Protein AF-A0A9Q6A2U5-F1 (afdb_monomer_lite)

Structure (mmCIF, N/CA/C/O backbone):
data_AF-A0A9Q6A2U5-F1
#
_entry.id   AF-A0A9Q6A2U5-F1
#
loop_
_atom_site.group_PDB
_atom_site.id
_atom_site.type_symbol
_atom_site.label_atom_id
_atom_site.label_alt_id
_atom_site.label_comp_id
_atom_site.label_asym_id
_atom_site.label_entity_id
_atom_site.label_seq_id
_atom_site.pdbx_PDB_ins_code
_atom_site.Cartn_x
_atom_site.Cartn_y
_atom_site.Cartn_z
_atom_site.occupancy
_atom_site.B_iso_or_equiv
_atom_site.auth_seq_id
_atom_site.auth_comp_id
_atom_site.auth_asym_id
_atom_site.auth_atom_id
_atom_site.pdbx_PDB_model_num
ATOM 1 N N . PRO A 1 1 ? 7.903 0.660 -27.603 1.00 47.78 1 PRO A N 1
ATOM 2 C CA . PRO A 1 1 ? 7.066 0.063 -28.677 1.00 47.78 1 PRO A CA 1
ATOM 3 C C . PRO A 1 1 ? 7.110 -1.472 -28.675 1.00 47.78 1 PRO A C 1
ATOM 5 O O . PRO A 1 1 ? 6.054 -2.093 -28.693 1.00 47.78 1 PRO A O 1
ATOM 8 N N . ASP A 1 2 ? 8.300 -2.072 -28.549 1.00 51.53 2 ASP A N 1
ATOM 9 C CA . ASP A 1 2 ? 8.466 -3.532 -28.664 1.00 51.53 2 ASP A CA 1
ATOM 10 C C . ASP A 1 2 ? 7.945 -4.347 -27.475 1.00 51.53 2 ASP A C 1
ATOM 12 O O . ASP A 1 2 ? 7.474 -5.458 -27.674 1.00 51.53 2 ASP A O 1
ATOM 16 N N . LEU A 1 3 ? 7.937 -3.803 -26.250 1.00 54.59 3 LEU A N 1
ATOM 17 C CA . LEU A 1 3 ? 7.423 -4.534 -25.080 1.00 54.59 3 LEU A CA 1
ATOM 18 C C . LEU A 1 3 ? 5.911 -4.807 -25.193 1.00 54.59 3 LEU A C 1
ATOM 20 O O . LEU A 1 3 ? 5.454 -5.914 -24.936 1.00 54.59 3 LEU A O 1
ATOM 24 N N . VAL A 1 4 ? 5.136 -3.808 -25.631 1.00 52.19 4 VAL A N 1
ATOM 25 C CA . VAL A 1 4 ? 3.672 -3.908 -25.791 1.00 52.19 4 VAL A CA 1
ATOM 26 C C . VAL A 1 4 ? 3.304 -4.865 -26.931 1.00 52.19 4 VAL A C 1
ATOM 28 O O . VAL A 1 4 ? 2.343 -5.622 -26.810 1.00 52.19 4 VAL A O 1
ATOM 31 N N . LEU A 1 5 ? 4.096 -4.874 -28.011 1.00 47.38 5 LEU A N 1
ATOM 32 C CA . LEU A 1 5 ? 3.930 -5.799 -29.134 1.00 47.38 5 LEU A CA 1
ATOM 33 C C . LEU A 1 5 ? 4.369 -7.228 -28.775 1.00 47.38 5 LEU A C 1
ATOM 35 O O . LEU A 1 5 ? 3.654 -8.170 -29.104 1.00 47.38 5 LEU A O 1
ATOM 39 N N . ALA A 1 6 ? 5.463 -7.409 -28.032 1.00 52.75 6 ALA A N 1
ATOM 40 C CA . ALA A 1 6 ? 5.907 -8.722 -27.555 1.00 52.75 6 ALA A CA 1
ATOM 41 C C . ALA A 1 6 ? 4.902 -9.353 -26.577 1.00 52.75 6 ALA A C 1
ATOM 43 O O . ALA A 1 6 ? 4.645 -10.552 -26.639 1.00 52.75 6 ALA A O 1
ATOM 44 N N . LEU A 1 7 ? 4.264 -8.540 -25.730 1.00 53.50 7 LEU A N 1
ATOM 45 C CA . LEU A 1 7 ? 3.188 -8.993 -24.847 1.00 53.50 7 LEU A CA 1
ATOM 46 C C . LEU A 1 7 ? 1.904 -9.325 -25.619 1.00 53.50 7 LEU A C 1
ATOM 48 O O . LEU A 1 7 ? 1.092 -10.106 -25.134 1.00 53.50 7 LEU A O 1
ATOM 52 N N . SER A 1 8 ? 1.689 -8.765 -26.816 1.00 52.91 8 SER A N 1
ATOM 53 C CA . SER A 1 8 ? 0.484 -9.020 -27.619 1.00 52.91 8 SER A CA 1
ATOM 54 C C . SER A 1 8 ? 0.376 -10.442 -28.183 1.00 52.91 8 SER A C 1
ATOM 56 O O . SER A 1 8 ? -0.718 -10.843 -28.578 1.00 52.91 8 SER A O 1
ATOM 58 N N . ALA A 1 9 ? 1.456 -11.228 -28.137 1.00 54.19 9 ALA A N 1
ATOM 59 C CA . ALA A 1 9 ? 1.421 -12.647 -28.455 1.00 54.19 9 ALA A CA 1
ATOM 60 C C . ALA A 1 9 ? 0.709 -13.430 -27.335 1.00 54.19 9 ALA A C 1
ATOM 62 O O . ALA A 1 9 ? 1.175 -13.502 -26.197 1.00 54.19 9 ALA A O 1
ATOM 63 N N . SER A 1 10 ? -0.445 -14.009 -27.662 1.00 51.28 10 SER A N 1
ATOM 64 C CA . SER A 1 10 ? -1.241 -14.872 -26.787 1.00 51.28 10 SER A CA 1
ATOM 65 C C . SER A 1 10 ? -0.393 -16.034 -26.251 1.00 51.28 10 SER A C 1
ATOM 67 O O . SER A 1 10 ? -0.112 -16.975 -26.990 1.00 51.28 10 SER A O 1
ATOM 69 N N . GLY A 1 11 ? 0.034 -15.957 -24.987 1.00 55.91 11 GLY A N 1
ATOM 70 C CA . GLY A 1 11 ? 0.799 -17.017 -24.318 1.00 55.91 11 GLY A CA 1
ATOM 71 C C . GLY A 1 11 ? 1.952 -16.548 -23.427 1.00 55.91 11 GLY A C 1
ATOM 72 O O . GLY A 1 11 ? 2.492 -17.365 -22.689 1.00 55.91 11 GLY A O 1
ATOM 73 N N . VAL A 1 12 ? 2.331 -15.265 -23.458 1.00 63.50 12 VAL A N 1
ATOM 74 C CA . VAL A 1 12 ? 3.359 -14.733 -22.547 1.00 63.50 12 VAL A CA 1
ATOM 75 C C . VAL A 1 12 ? 2.750 -14.473 -21.169 1.00 63.50 12 VAL A C 1
ATOM 77 O O . VAL A 1 12 ? 1.817 -13.680 -21.033 1.00 63.50 12 VAL A O 1
ATOM 80 N N . GLU A 1 13 ? 3.288 -15.132 -20.146 1.00 73.69 13 GLU A N 1
ATOM 81 C CA . GLU A 1 13 ? 2.941 -14.876 -18.749 1.00 73.69 13 GLU A CA 1
ATOM 82 C C . GLU A 1 13 ? 3.395 -13.456 -18.365 1.00 73.69 13 GLU A C 1
ATOM 84 O O . GLU A 1 13 ? 4.579 -13.126 -18.421 1.00 73.69 13 GLU A O 1
ATOM 89 N N . VAL A 1 14 ? 2.440 -12.588 -18.019 1.00 80.75 14 VAL A N 1
ATOM 90 C CA . VAL A 1 14 ? 2.654 -11.134 -17.858 1.00 80.75 14 VAL A CA 1
ATOM 91 C C . VAL A 1 14 ? 3.644 -10.799 -16.735 1.00 80.75 14 VAL A C 1
ATOM 93 O O . VAL A 1 14 ? 4.374 -9.809 -16.819 1.00 80.75 14 VAL A O 1
ATOM 96 N N . ASP A 1 15 ? 3.699 -11.652 -15.714 1.00 84.25 15 ASP A N 1
ATOM 97 C CA . ASP A 1 15 ? 4.560 -11.492 -14.541 1.00 84.25 15 ASP A CA 1
ATOM 98 C C . ASP A 1 15 ? 5.882 -12.268 -14.649 1.00 84.25 15 ASP A C 1
ATOM 100 O O . ASP A 1 15 ? 6.626 -12.356 -13.668 1.00 84.25 15 ASP A O 1
ATOM 104 N N . GLN A 1 16 ? 6.205 -12.838 -15.817 1.00 84.50 16 GLN A N 1
ATOM 105 C CA . GLN A 1 16 ? 7.461 -13.558 -15.992 1.00 84.50 16 GLN A CA 1
ATOM 106 C C . GLN A 1 16 ? 8.652 -12.595 -15.804 1.00 84.50 16 GLN A C 1
ATOM 108 O O . GLN A 1 16 ? 8.744 -11.578 -16.502 1.00 84.50 16 GLN A O 1
ATOM 113 N N . PRO A 1 17 ? 9.578 -12.882 -14.871 1.00 83.75 17 PRO A N 1
ATOM 114 C CA . PRO A 1 17 ? 10.733 -12.029 -14.655 1.00 83.75 17 PRO A CA 1
ATOM 115 C C . PRO A 1 17 ? 11.742 -12.159 -15.803 1.00 83.75 17 PRO A C 1
ATOM 117 O O . PRO A 1 17 ? 11.960 -13.238 -16.357 1.00 83.75 17 PRO A O 1
ATOM 120 N N . ASN A 1 18 ? 12.402 -11.053 -16.136 1.00 82.00 18 ASN A N 1
ATOM 121 C CA . ASN A 1 18 ? 13.540 -11.036 -17.050 1.00 82.00 18 ASN A CA 1
ATOM 122 C C . ASN A 1 18 ? 14.798 -11.656 -16.389 1.00 82.00 18 ASN A C 1
ATOM 124 O O . ASN A 1 18 ? 14.775 -12.095 -15.239 1.00 82.00 18 ASN A O 1
ATOM 128 N N . ARG A 1 19 ? 15.938 -11.655 -17.096 1.00 81.94 19 ARG A N 1
ATOM 129 C CA . ARG A 1 19 ? 17.221 -12.180 -16.572 1.00 81.94 19 ARG A CA 1
ATOM 130 C C . ARG A 1 19 ? 17.733 -11.468 -15.312 1.00 81.94 19 ARG A C 1
ATOM 132 O O . ARG A 1 19 ? 18.580 -12.016 -14.618 1.00 81.94 19 ARG A O 1
ATOM 139 N N . GLU A 1 20 ? 17.233 -10.271 -15.029 1.00 77.75 20 GLU A N 1
ATOM 140 C CA . GLU A 1 20 ? 17.564 -9.475 -13.843 1.00 77.75 20 GLU A CA 1
ATOM 141 C C . GLU A 1 20 ? 16.558 -9.694 -12.699 1.00 77.75 20 GLU A C 1
ATOM 143 O O . GLU A 1 20 ? 16.658 -9.057 -11.652 1.00 77.75 20 GLU A O 1
ATOM 148 N N . GLY A 1 21 ? 15.575 -10.583 -12.879 1.00 82.12 21 GLY A N 1
ATOM 149 C CA . GLY A 1 21 ? 14.542 -10.845 -11.881 1.00 82.12 21 GLY A CA 1
ATOM 150 C C . GLY A 1 21 ? 13.444 -9.778 -11.826 1.00 82.12 21 GLY A C 1
ATOM 151 O O . GLY A 1 21 ? 12.751 -9.689 -10.813 1.00 82.12 21 GLY A O 1
ATOM 152 N N . LEU A 1 22 ? 13.296 -8.953 -12.871 1.00 84.00 22 LEU A N 1
ATOM 153 C CA . LEU A 1 22 ? 12.301 -7.881 -12.943 1.00 84.00 22 LEU A CA 1
ATOM 154 C C . LEU A 1 22 ? 11.125 -8.251 -13.846 1.00 84.00 22 LEU A C 1
ATOM 156 O O . LEU A 1 22 ? 11.326 -8.714 -14.969 1.00 84.00 22 LEU A O 1
ATOM 160 N N . THR A 1 23 ? 9.900 -7.985 -13.394 1.00 88.62 23 THR A N 1
ATOM 161 C CA . THR A 1 23 ? 8.698 -8.120 -14.231 1.00 88.62 23 THR A CA 1
ATOM 162 C C . THR A 1 23 ? 8.572 -6.956 -15.211 1.00 88.62 23 THR A C 1
ATOM 164 O O . THR A 1 23 ? 9.122 -5.869 -14.997 1.00 88.62 23 THR A O 1
ATOM 167 N N . ALA A 1 24 ? 7.789 -7.143 -16.277 1.00 87.50 24 ALA A N 1
ATOM 168 C CA . ALA A 1 24 ? 7.506 -6.079 -17.241 1.00 87.50 24 ALA A CA 1
ATOM 169 C C . ALA A 1 24 ? 6.944 -4.811 -16.567 1.00 87.50 24 ALA A C 1
ATOM 171 O O . ALA A 1 24 ? 7.289 -3.693 -16.958 1.00 87.50 24 ALA A O 1
ATOM 172 N N . LEU A 1 25 ? 6.134 -4.976 -15.513 1.00 90.88 2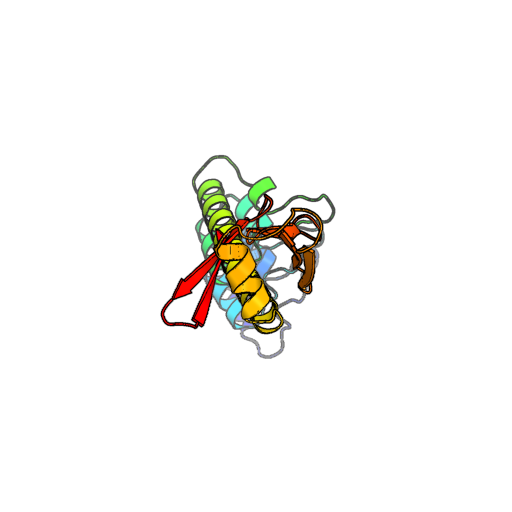5 LEU A N 1
ATOM 173 C CA . LEU A 1 25 ? 5.555 -3.864 -14.762 1.00 90.88 25 LEU A CA 1
ATOM 174 C C . LEU A 1 25 ? 6.609 -3.084 -13.970 1.00 90.88 25 LEU A C 1
ATOM 176 O O . LEU A 1 25 ? 6.594 -1.854 -13.976 1.00 90.88 25 LEU A O 1
ATOM 180 N N . GLN A 1 26 ? 7.560 -3.774 -13.339 1.00 90.50 26 GLN A N 1
ATOM 181 C CA . GLN A 1 26 ? 8.660 -3.142 -12.602 1.00 90.50 26 GLN A CA 1
ATOM 182 C C . GLN A 1 26 ? 9.586 -2.355 -13.538 1.00 90.50 26 GLN A C 1
ATOM 184 O O . GLN A 1 26 ? 10.001 -1.241 -13.214 1.00 90.50 26 GLN A O 1
ATOM 189 N N . VAL A 1 27 ? 9.857 -2.898 -14.728 1.00 88.38 27 VAL A N 1
ATOM 190 C CA . VAL A 1 27 ? 10.619 -2.200 -15.770 1.00 88.38 2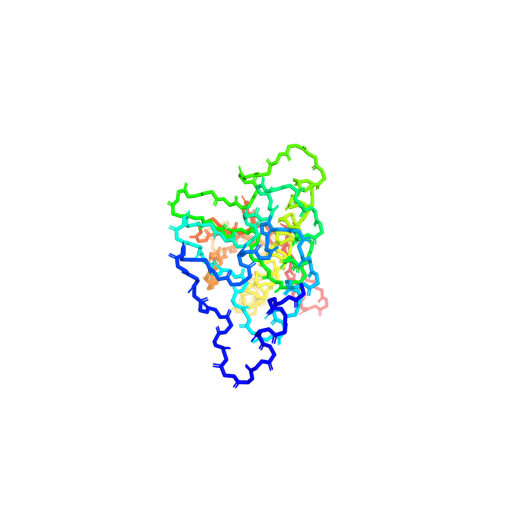7 VAL A CA 1
ATOM 191 C C . VAL A 1 27 ? 9.873 -0.941 -16.229 1.00 88.38 27 VAL A C 1
ATOM 193 O O . VAL A 1 27 ? 10.454 0.145 -16.253 1.00 88.38 27 VAL A O 1
ATOM 196 N N . ALA A 1 28 ? 8.572 -1.043 -16.521 1.00 89.50 28 ALA A N 1
ATOM 197 C CA . ALA A 1 28 ? 7.751 0.100 -16.931 1.00 89.50 28 ALA A CA 1
ATOM 198 C C . ALA A 1 28 ? 7.664 1.190 -15.843 1.00 89.50 28 ALA A C 1
ATOM 200 O O . ALA A 1 28 ? 7.724 2.386 -16.154 1.00 89.50 28 ALA A O 1
ATOM 201 N N . ALA A 1 29 ? 7.594 0.785 -14.571 1.00 91.12 29 ALA A N 1
ATOM 202 C CA . ALA A 1 29 ? 7.594 1.679 -13.418 1.00 91.12 29 ALA A CA 1
ATOM 203 C C . ALA A 1 29 ? 8.887 2.505 -13.303 1.00 91.12 29 ALA A C 1
ATOM 205 O O . ALA A 1 29 ? 8.825 3.683 -12.947 1.00 91.12 29 ALA A O 1
ATOM 206 N N . GLY A 1 30 ? 10.040 1.930 -13.662 1.00 88.12 30 GLY A N 1
ATOM 207 C CA . GLY A 1 30 ? 11.333 2.621 -13.654 1.00 88.12 30 GLY A CA 1
ATOM 208 C C . GLY A 1 30 ? 11.614 3.499 -14.881 1.00 88.12 30 GLY A C 1
ATOM 209 O O . GLY A 1 30 ? 12.422 4.418 -14.790 1.00 88.12 30 GLY A O 1
ATOM 210 N N . GLN A 1 31 ? 10.958 3.247 -16.019 1.00 86.19 31 GLN A N 1
ATOM 211 C CA . GLN A 1 31 ? 11.286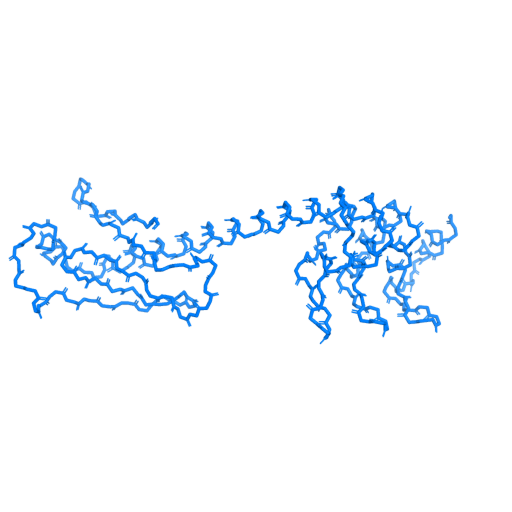 3.889 -17.306 1.00 86.19 31 GLN A CA 1
ATOM 212 C C . GLN A 1 31 ? 10.359 5.043 -17.720 1.00 86.19 31 GLN A C 1
ATOM 214 O O . GLN A 1 31 ? 10.553 5.633 -18.778 1.00 86.19 31 GLN A O 1
ATOM 219 N N . GLY A 1 32 ? 9.351 5.385 -16.915 1.00 82.31 32 GLY A N 1
ATOM 220 C CA . GLY A 1 32 ? 8.431 6.480 -17.240 1.00 82.31 32 GLY A CA 1
ATOM 221 C C . GLY A 1 32 ? 7.425 6.174 -18.343 1.00 82.31 32 GLY A C 1
ATOM 222 O O . GLY A 1 32 ? 7.134 7.038 -19.166 1.00 82.31 32 GLY A O 1
ATOM 223 N N . ALA A 1 33 ? 6.899 4.949 -18.364 1.00 88.69 33 ALA A N 1
ATOM 224 C CA . ALA A 1 33 ? 5.954 4.480 -19.367 1.00 88.69 33 ALA A CA 1
ATOM 225 C C . ALA A 1 33 ? 4.544 4.229 -18.777 1.00 88.69 33 ALA A C 1
ATOM 227 O O . ALA A 1 33 ? 4.124 3.071 -18.682 1.00 88.69 33 ALA A O 1
ATOM 228 N N . PRO A 1 34 ? 3.765 5.272 -18.421 1.00 89.88 34 PRO A N 1
ATOM 229 C CA . PRO A 1 34 ? 2.470 5.105 -17.749 1.00 89.88 34 PRO A CA 1
ATOM 230 C C . PRO A 1 34 ? 1.437 4.369 -18.617 1.00 89.88 34 PRO A C 1
ATOM 232 O O . PRO A 1 34 ? 0.653 3.570 -18.113 1.00 89.88 34 PRO A O 1
ATOM 235 N N . ALA A 1 35 ? 1.486 4.548 -19.941 1.00 88.69 35 ALA A N 1
ATOM 236 C CA . ALA A 1 35 ? 0.635 3.803 -20.872 1.00 88.69 35 ALA A CA 1
ATOM 237 C C . ALA A 1 35 ? 0.945 2.293 -20.882 1.00 88.69 35 ALA A C 1
ATOM 239 O O . ALA A 1 35 ? 0.045 1.470 -21.036 1.00 88.69 35 ALA A O 1
ATOM 240 N N . VAL A 1 36 ? 2.215 1.919 -20.688 1.00 87.56 36 VAL A N 1
ATOM 241 C CA . VAL A 1 36 ? 2.636 0.512 -20.608 1.00 87.56 36 VAL A CA 1
ATOM 242 C C . VAL A 1 36 ? 2.197 -0.093 -19.278 1.00 87.56 36 VAL A C 1
ATOM 244 O O . VAL A 1 36 ? 1.724 -1.224 -19.267 1.00 87.56 36 VAL A O 1
ATOM 247 N N . ILE A 1 37 ? 2.278 0.670 -18.182 1.00 90.75 37 ILE A N 1
ATOM 248 C CA . ILE A 1 37 ? 1.736 0.280 -16.871 1.00 90.75 37 ILE A CA 1
ATOM 249 C C . ILE A 1 37 ? 0.245 -0.043 -16.997 1.00 90.75 37 ILE A C 1
ATOM 251 O O . ILE A 1 37 ? -0.167 -1.145 -16.646 1.00 90.75 37 ILE A O 1
ATOM 255 N N . ALA A 1 38 ? -0.548 0.863 -17.576 1.00 89.00 38 ALA A N 1
ATOM 256 C CA . ALA A 1 38 ? -1.980 0.643 -17.764 1.00 89.00 38 ALA A CA 1
ATOM 257 C C . ALA A 1 38 ? -2.275 -0.620 -18.597 1.00 89.00 38 ALA A C 1
ATOM 259 O O . ALA A 1 38 ? -3.099 -1.443 -18.202 1.00 89.00 38 ALA A O 1
ATOM 260 N N . ALA A 1 39 ? -1.564 -0.816 -19.713 1.00 86.81 39 ALA A N 1
ATOM 261 C CA . ALA A 1 39 ? -1.737 -1.991 -20.568 1.00 86.81 39 ALA A CA 1
ATOM 262 C C . ALA A 1 39 ? -1.354 -3.311 -19.871 1.00 86.81 39 ALA A C 1
ATOM 264 O O . ALA A 1 39 ? -1.998 -4.336 -20.090 1.00 86.81 39 ALA A O 1
ATOM 265 N N . LEU A 1 40 ? -0.313 -3.298 -19.034 1.00 87.75 40 LEU A N 1
ATOM 266 C CA . LEU A 1 40 ? 0.129 -4.461 -18.264 1.00 87.75 40 LEU A CA 1
ATOM 267 C C . LEU A 1 40 ? -0.885 -4.843 -17.186 1.00 87.75 40 LEU A C 1
ATOM 269 O O . LEU A 1 40 ? -1.246 -6.012 -17.071 1.00 87.75 40 LEU A O 1
ATOM 273 N N . VAL A 1 41 ? -1.393 -3.863 -16.439 1.00 89.50 41 VAL A N 1
ATOM 274 C CA . VAL A 1 41 ? -2.391 -4.110 -15.389 1.00 89.50 41 VAL A CA 1
ATOM 275 C C . VAL A 1 41 ? -3.705 -4.610 -15.985 1.00 89.50 41 VAL A C 1
ATOM 277 O O . VAL A 1 41 ? -4.280 -5.563 -15.468 1.00 89.50 41 VAL A O 1
ATOM 280 N N . GLN A 1 42 ? -4.136 -4.074 -17.132 1.00 87.44 42 GLN A N 1
ATOM 281 C CA . GLN A 1 42 ? -5.304 -4.594 -17.861 1.00 87.44 42 GLN A CA 1
ATOM 282 C C . GLN A 1 42 ? -5.154 -6.060 -18.286 1.00 87.44 42 GLN A C 1
ATOM 284 O O . GLN A 1 42 ? -6.149 -6.756 -18.468 1.00 87.44 42 GLN A O 1
ATOM 289 N N . ARG A 1 43 ? -3.918 -6.544 -18.437 1.00 84.31 43 ARG A N 1
ATOM 290 C CA . ARG A 1 43 ? -3.609 -7.944 -18.750 1.00 84.31 43 ARG A CA 1
ATOM 291 C C . ARG A 1 43 ? -3.407 -8.814 -17.507 1.00 84.31 43 ARG A C 1
ATOM 293 O O . ARG A 1 43 ? -3.035 -9.974 -17.648 1.00 84.31 43 ARG A O 1
ATOM 300 N N . GLY A 1 44 ? -3.658 -8.278 -16.313 1.00 85.38 44 GLY A N 1
ATOM 301 C CA . GLY A 1 44 ? -3.558 -9.006 -15.051 1.00 85.38 44 GLY A CA 1
ATOM 302 C C . GLY A 1 44 ? -2.170 -8.993 -14.412 1.00 85.38 44 GLY A C 1
ATOM 303 O O . GLY A 1 44 ? -1.901 -9.863 -13.589 1.00 85.38 44 GLY A O 1
ATOM 304 N N . ALA A 1 45 ? -1.296 -8.041 -14.767 1.00 88.50 45 ALA A N 1
ATOM 305 C CA . ALA A 1 45 ? -0.012 -7.881 -14.082 1.00 88.50 45 ALA A CA 1
ATOM 306 C C . ALA A 1 45 ? -0.208 -7.645 -12.577 1.00 88.50 45 ALA A C 1
ATOM 308 O O . ALA A 1 45 ? -1.031 -6.817 -12.170 1.00 88.50 45 ALA A O 1
ATOM 309 N N . LYS A 1 46 ? 0.596 -8.307 -11.743 1.00 89.88 46 LYS A N 1
ATOM 310 C CA . LYS A 1 46 ? 0.565 -8.112 -10.288 1.00 89.88 46 LYS A CA 1
ATOM 311 C C . LYS A 1 46 ? 1.183 -6.770 -9.906 1.00 89.88 46 LYS A C 1
ATOM 313 O O . LYS A 1 46 ? 2.401 -6.593 -9.935 1.00 89.88 46 LYS A O 1
ATOM 318 N N . VAL A 1 47 ? 0.329 -5.841 -9.481 1.00 92.88 47 VAL A N 1
ATOM 319 C CA . VAL A 1 47 ? 0.698 -4.445 -9.182 1.00 92.88 47 VAL A CA 1
ATOM 320 C C . VAL A 1 47 ? 1.670 -4.308 -8.006 1.00 92.88 47 VAL A C 1
ATOM 322 O O . VAL A 1 47 ? 2.522 -3.423 -8.013 1.00 92.88 47 VAL A O 1
ATOM 325 N N . ASP A 1 48 ? 1.599 -5.224 -7.041 1.00 92.62 48 ASP A N 1
ATOM 326 C CA . ASP A 1 48 ? 2.368 -5.169 -5.792 1.00 92.62 48 ASP A CA 1
ATOM 327 C C . ASP A 1 48 ? 3.508 -6.200 -5.715 1.00 92.62 48 ASP A C 1
ATOM 329 O O . ASP A 1 48 ? 4.136 -6.371 -4.669 1.00 92.62 48 ASP A O 1
ATOM 333 N N . GLN A 1 49 ? 3.819 -6.893 -6.815 1.00 89.62 49 GLN A N 1
ATOM 334 C CA . GLN A 1 49 ? 4.889 -7.890 -6.815 1.00 89.62 49 GLN A CA 1
ATOM 335 C C . GLN A 1 49 ? 6.255 -7.242 -6.556 1.00 89.62 49 GLN A C 1
ATOM 337 O O . GLN A 1 49 ? 6.685 -6.346 -7.285 1.00 89.62 49 GLN A O 1
ATOM 342 N N . LEU A 1 50 ? 6.971 -7.733 -5.545 1.00 89.62 50 LEU A N 1
ATOM 343 C CA . LEU A 1 50 ? 8.308 -7.252 -5.206 1.00 89.62 50 LEU A CA 1
ATOM 344 C C . LEU A 1 50 ? 9.353 -7.757 -6.210 1.00 89.62 50 LEU A C 1
ATOM 346 O O . LEU A 1 50 ? 9.282 -8.880 -6.711 1.00 89.62 50 LEU A O 1
ATOM 350 N N . SER A 1 51 ? 10.316 -6.898 -6.532 1.00 86.31 51 SER A N 1
ATOM 351 C CA . SER A 1 51 ? 11.464 -7.231 -7.385 1.00 86.31 51 SER A CA 1
ATOM 352 C C . SER A 1 51 ? 12.504 -8.061 -6.631 1.00 86.31 51 SER A C 1
ATOM 354 O O . SER A 1 51 ? 12.424 -8.221 -5.415 1.00 86.31 51 SER A O 1
ATOM 356 N N . ALA A 1 52 ? 13.543 -8.529 -7.329 1.00 85.00 52 ALA A N 1
ATOM 357 C CA . ALA A 1 52 ? 14.700 -9.175 -6.700 1.00 85.00 52 ALA A CA 1
ATOM 358 C C . ALA A 1 52 ? 15.393 -8.297 -5.633 1.00 85.00 52 ALA A C 1
ATOM 360 O O . ALA A 1 52 ? 15.959 -8.817 -4.676 1.00 85.00 52 ALA A O 1
ATOM 361 N N . ASN A 1 53 ? 15.295 -6.969 -5.766 1.00 85.56 53 ASN A N 1
ATOM 362 C CA . ASN A 1 53 ? 15.781 -5.997 -4.780 1.00 85.56 53 ASN A CA 1
ATOM 363 C C . ASN A 1 53 ? 14.731 -5.640 -3.717 1.00 85.56 53 ASN A C 1
ATOM 365 O O . ASN A 1 53 ? 14.894 -4.651 -3.004 1.00 85.56 53 ASN A O 1
ATOM 369 N N . ASP A 1 54 ? 13.645 -6.409 -3.641 1.00 91.75 54 ASP A N 1
ATOM 370 C CA . ASP A 1 54 ? 12.576 -6.252 -2.660 1.00 91.75 54 ASP A CA 1
ATOM 371 C C . ASP A 1 54 ? 11.828 -4.910 -2.777 1.00 91.75 54 ASP A C 1
ATOM 373 O O . ASP A 1 54 ? 11.306 -4.373 -1.809 1.00 91.75 54 ASP A O 1
ATOM 377 N N . LEU A 1 55 ? 11.783 -4.335 -3.982 1.00 91.56 55 LEU A N 1
ATOM 378 C CA . LEU A 1 55 ? 11.055 -3.093 -4.267 1.00 91.56 55 LEU A CA 1
ATOM 379 C C . LEU A 1 55 ? 9.780 -3.386 -5.049 1.00 91.56 55 LEU A C 1
ATOM 381 O O . LEU A 1 55 ? 9.841 -4.105 -6.051 1.00 91.56 55 LEU A O 1
ATOM 385 N N . SER A 1 56 ? 8.662 -2.783 -4.640 1.00 93.56 56 SER A N 1
ATOM 386 C CA . SER A 1 56 ? 7.421 -2.799 -5.419 1.00 93.56 56 SER A CA 1
ATOM 387 C C . SER A 1 56 ? 7.519 -1.874 -6.644 1.00 93.56 56 SER A C 1
ATOM 389 O O . SER A 1 56 ? 8.349 -0.954 -6.659 1.00 93.56 56 SER A O 1
ATOM 391 N N . PRO A 1 57 ? 6.662 -2.051 -7.667 1.00 94.56 57 PRO A N 1
ATOM 392 C CA . PRO A 1 57 ? 6.584 -1.130 -8.798 1.00 94.56 57 PRO A CA 1
ATOM 393 C C . PRO A 1 57 ? 6.370 0.322 -8.349 1.00 94.56 57 PRO A C 1
ATOM 395 O O . PRO A 1 57 ? 7.025 1.229 -8.863 1.00 94.56 57 PRO A O 1
ATOM 398 N N . LEU A 1 58 ? 5.534 0.548 -7.328 1.00 95.31 58 LEU A N 1
ATOM 399 C CA . LEU A 1 58 ? 5.302 1.884 -6.774 1.00 95.31 58 LEU A CA 1
ATOM 400 C C . LEU A 1 58 ? 6.573 2.471 -6.141 1.00 95.31 58 LEU A C 1
ATOM 402 O O . LEU A 1 58 ? 6.919 3.616 -6.425 1.00 95.31 58 LEU A O 1
ATOM 406 N N . MET A 1 59 ? 7.322 1.692 -5.350 1.00 94.75 59 MET A N 1
ATOM 407 C CA . MET A 1 59 ? 8.603 2.145 -4.785 1.00 94.75 59 MET A CA 1
ATOM 408 C C . MET A 1 59 ? 9.609 2.525 -5.879 1.00 94.75 59 MET A C 1
ATOM 410 O O . MET A 1 59 ? 10.306 3.531 -5.747 1.00 94.75 59 MET A O 1
ATOM 414 N N . LEU A 1 60 ? 9.674 1.752 -6.970 1.00 93.12 60 LEU A N 1
ATOM 415 C CA . LEU A 1 60 ? 10.546 2.039 -8.112 1.00 93.12 60 LEU A CA 1
ATOM 416 C C . LEU A 1 60 ? 10.165 3.359 -8.797 1.00 93.12 60 LEU A C 1
ATOM 418 O O . LEU A 1 60 ? 11.036 4.209 -8.993 1.00 93.12 60 LEU A O 1
ATOM 422 N N . ALA A 1 61 ? 8.880 3.568 -9.095 1.00 94.44 61 ALA A N 1
ATOM 423 C CA . ALA A 1 61 ? 8.392 4.805 -9.711 1.00 94.44 61 ALA A CA 1
ATOM 424 C C . ALA A 1 61 ? 8.677 6.041 -8.840 1.00 94.44 61 ALA A C 1
ATOM 426 O O . ALA A 1 61 ? 9.112 7.082 -9.343 1.00 94.44 61 ALA A O 1
ATOM 427 N N . VAL A 1 62 ? 8.506 5.909 -7.520 1.00 94.69 62 VAL A N 1
ATOM 428 C CA . VAL A 1 62 ? 8.788 6.979 -6.554 1.00 94.69 62 VAL A CA 1
ATOM 429 C C . VAL A 1 62 ? 10.282 7.267 -6.446 1.00 94.69 62 VAL A C 1
ATOM 431 O O . VAL A 1 62 ? 10.680 8.431 -6.479 1.00 94.69 62 VAL A O 1
ATOM 434 N N . LYS A 1 63 ? 11.129 6.232 -6.394 1.00 92.38 63 LYS A N 1
ATOM 435 C CA . LYS A 1 63 ? 12.593 6.380 -6.382 1.00 92.38 63 LYS A CA 1
ATOM 436 C C . LYS A 1 63 ? 13.095 7.124 -7.626 1.00 92.38 63 LYS A C 1
ATOM 438 O O . LYS A 1 63 ? 14.030 7.922 -7.535 1.00 92.38 63 LYS A O 1
ATOM 443 N N . MET A 1 64 ? 12.465 6.887 -8.779 1.00 91.38 64 MET A N 1
ATOM 444 C CA . MET A 1 64 ? 12.744 7.595 -10.037 1.00 91.38 64 MET A CA 1
ATOM 445 C C . MET A 1 64 ? 12.103 8.990 -10.111 1.00 91.38 64 MET A C 1
ATOM 447 O O . MET A 1 64 ? 12.361 9.729 -11.056 1.00 91.38 64 MET A O 1
ATOM 451 N N . ASN A 1 65 ? 11.315 9.382 -9.103 1.00 91.50 65 ASN A N 1
ATOM 452 C CA . ASN A 1 65 ? 10.585 10.647 -9.030 1.00 91.50 65 ASN A CA 1
ATOM 453 C C . ASN A 1 65 ? 9.678 10.891 -10.252 1.00 91.50 65 ASN A C 1
ATOM 455 O O . ASN A 1 65 ? 9.541 12.022 -10.718 1.00 91.50 65 ASN A O 1
ATOM 459 N N . ASN A 1 66 ? 9.071 9.827 -10.788 1.00 91.25 66 ASN A N 1
ATOM 460 C CA . ASN A 1 66 ? 8.196 9.915 -11.950 1.00 91.25 66 ASN A CA 1
ATOM 461 C C . ASN A 1 66 ? 6.724 9.965 -11.525 1.00 91.25 66 ASN A C 1
ATOM 463 O O . ASN A 1 66 ? 6.096 8.930 -11.301 1.00 91.25 66 ASN A O 1
ATOM 467 N N . LYS A 1 67 ? 6.172 11.178 -11.449 1.00 93.19 67 LYS A N 1
ATOM 468 C CA . LYS A 1 67 ? 4.787 11.420 -11.027 1.00 93.19 67 LYS A CA 1
ATOM 469 C C . LYS A 1 67 ? 3.753 10.670 -11.873 1.00 93.19 67 LYS A C 1
ATOM 471 O O . LYS A 1 67 ? 2.873 10.040 -11.303 1.00 93.19 67 LYS A O 1
ATOM 476 N N . ALA A 1 68 ? 3.894 10.667 -13.199 1.00 94.25 68 ALA A N 1
ATOM 477 C CA . ALA A 1 68 ? 2.924 10.025 -14.089 1.00 94.25 68 ALA A CA 1
ATOM 478 C C . ALA A 1 68 ? 2.851 8.503 -13.872 1.00 94.25 68 ALA A C 1
ATOM 480 O O . ALA A 1 68 ? 1.772 7.916 -13.883 1.00 94.25 68 ALA A O 1
ATOM 481 N N . ASN A 1 69 ? 3.993 7.857 -13.626 1.00 94.69 69 ASN A N 1
ATOM 482 C CA . ASN A 1 69 ? 4.023 6.437 -13.277 1.00 94.69 69 ASN A CA 1
ATOM 483 C C . ASN A 1 69 ? 3.438 6.165 -11.889 1.00 94.69 69 ASN A C 1
ATOM 485 O O . ASN A 1 69 ? 2.770 5.151 -11.706 1.00 94.69 69 ASN A O 1
ATOM 489 N N . VAL A 1 70 ? 3.692 7.048 -10.920 1.00 94.94 70 VAL A N 1
ATOM 490 C CA . VAL A 1 70 ? 3.107 6.944 -9.577 1.00 94.94 70 VAL A CA 1
ATOM 491 C C . VAL A 1 70 ? 1.584 7.024 -9.663 1.00 94.94 70 VAL A C 1
ATOM 493 O O . VAL A 1 70 ? 0.911 6.134 -9.160 1.00 94.94 70 VAL A O 1
ATOM 496 N N . GLU A 1 71 ? 1.042 8.015 -10.368 1.00 94.06 71 GLU A N 1
ATOM 497 C CA . GLU A 1 71 ? -0.402 8.159 -10.587 1.00 94.06 71 GLU A CA 1
ATOM 498 C C . GLU A 1 71 ? -1.000 6.941 -11.299 1.00 94.06 71 GLU A C 1
ATOM 500 O O . GLU A 1 71 ? -2.013 6.410 -10.851 1.00 94.06 71 GLU A O 1
ATOM 505 N N . ALA A 1 72 ? -0.349 6.442 -12.355 1.00 94.06 72 ALA A N 1
ATOM 506 C CA . ALA A 1 72 ? -0.813 5.257 -13.076 1.00 94.06 72 ALA A CA 1
ATOM 507 C C . ALA A 1 72 ? -0.843 3.998 -12.191 1.00 94.06 72 ALA A C 1
ATOM 509 O O . ALA A 1 72 ? -1.784 3.213 -12.275 1.00 94.06 72 ALA A O 1
ATOM 510 N N . LEU A 1 73 ? 0.162 3.804 -11.331 1.00 94.19 73 LEU A N 1
ATOM 511 C CA . LEU A 1 73 ? 0.217 2.668 -10.407 1.00 94.19 73 LEU A CA 1
ATOM 512 C C . LEU A 1 73 ? -0.816 2.787 -9.284 1.00 94.19 73 LEU A C 1
ATOM 514 O O . LEU A 1 73 ? -1.441 1.793 -8.928 1.00 94.19 73 LEU A O 1
ATOM 518 N N . LEU A 1 74 ? -1.041 3.988 -8.754 1.00 92.38 74 LEU A N 1
ATOM 519 C CA . LEU A 1 74 ? -2.075 4.218 -7.743 1.00 92.38 74 LEU A CA 1
ATOM 520 C C . LEU A 1 74 ? -3.478 4.013 -8.316 1.00 92.38 74 LEU A C 1
ATOM 522 O O . LEU A 1 74 ? -4.293 3.339 -7.695 1.00 92.38 74 LEU A O 1
ATOM 526 N N . ALA A 1 75 ? -3.736 4.501 -9.532 1.00 91.19 75 ALA A N 1
ATOM 527 C CA . ALA A 1 75 ? -4.984 4.240 -10.247 1.00 91.19 75 ALA A CA 1
ATOM 528 C C . ALA A 1 75 ? -5.184 2.743 -10.552 1.00 91.19 75 ALA A C 1
ATOM 530 O O . ALA A 1 75 ? -6.315 2.268 -10.618 1.00 91.19 75 ALA A O 1
ATOM 531 N N . ALA A 1 76 ? -4.090 1.993 -10.701 1.00 88.75 76 ALA A N 1
ATOM 532 C CA . ALA A 1 76 ? -4.090 0.540 -10.837 1.00 88.75 76 ALA A CA 1
ATOM 533 C C . ALA A 1 76 ? -4.262 -0.222 -9.505 1.00 88.75 76 ALA A C 1
ATOM 535 O O . ALA A 1 76 ? -4.267 -1.451 -9.517 1.00 88.75 76 ALA A O 1
ATOM 536 N N . GLY A 1 77 ? -4.407 0.470 -8.370 1.00 87.75 77 GLY A N 1
ATOM 537 C CA . GLY A 1 77 ? -4.609 -0.152 -7.060 1.00 87.75 77 GLY A CA 1
ATOM 538 C C . GLY A 1 77 ? -3.322 -0.558 -6.339 1.00 87.75 77 GLY A C 1
ATOM 539 O O . GLY A 1 77 ? -3.366 -1.450 -5.498 1.00 87.75 77 GLY A O 1
ATOM 540 N N . ALA A 1 78 ? -2.180 0.064 -6.651 1.00 91.56 78 ALA A N 1
ATOM 541 C CA . ALA A 1 78 ? -0.931 -0.196 -5.936 1.00 91.56 78 ALA A CA 1
ATOM 542 C C . ALA A 1 78 ? -1.040 0.154 -4.445 1.00 91.56 78 ALA A C 1
ATOM 544 O O . ALA A 1 78 ? -1.488 1.243 -4.068 1.00 91.56 78 ALA A O 1
ATOM 545 N N . SER A 1 79 ? -0.537 -0.731 -3.590 1.00 88.56 79 SER A N 1
ATOM 546 C CA . SER A 1 79 ? -0.556 -0.540 -2.143 1.00 88.56 79 SER A CA 1
ATOM 547 C C . SER A 1 79 ? 0.450 0.527 -1.702 1.00 88.56 79 SER A C 1
ATOM 549 O O . SER A 1 79 ? 1.660 0.298 -1.656 1.00 88.56 79 SER A O 1
ATOM 551 N N . VAL A 1 80 ? -0.051 1.695 -1.285 1.00 89.06 80 VAL A N 1
ATOM 552 C CA . VAL A 1 80 ? 0.769 2.823 -0.784 1.00 89.06 80 VAL A CA 1
ATOM 553 C C . VAL A 1 80 ? 1.597 2.442 0.448 1.00 89.06 80 VAL A C 1
ATOM 555 O O . VAL A 1 80 ? 2.729 2.900 0.613 1.00 89.06 80 VAL A O 1
ATOM 558 N N . ASN A 1 81 ? 1.026 1.592 1.304 1.00 87.44 81 ASN A N 1
ATOM 559 C CA . ASN A 1 81 ? 1.603 1.195 2.589 1.00 87.44 81 ASN A CA 1
ATOM 560 C C . ASN A 1 81 ? 2.388 -0.118 2.528 1.00 87.44 81 ASN A C 1
ATOM 562 O O . ASN A 1 81 ? 2.857 -0.582 3.565 1.00 87.44 81 ASN A O 1
ATOM 566 N N . LEU A 1 82 ? 2.541 -0.720 1.345 1.00 88.38 82 LEU A N 1
ATOM 567 C CA . LEU A 1 82 ? 3.357 -1.918 1.204 1.00 88.38 82 LEU A CA 1
ATOM 568 C C . LEU A 1 82 ? 4.797 -1.591 1.603 1.00 88.38 82 LEU A C 1
ATOM 570 O O . LEU A 1 82 ? 5.406 -0.666 1.059 1.00 88.38 82 LEU A O 1
ATOM 574 N N . SER A 1 83 ? 5.328 -2.346 2.559 1.00 88.75 83 SER A N 1
ATOM 575 C CA . SER A 1 83 ? 6.704 -2.233 3.030 1.00 88.75 83 SER A CA 1
ATOM 576 C C . SER A 1 83 ? 7.546 -3.385 2.505 1.00 88.75 83 SER A C 1
ATOM 578 O O . SER A 1 83 ? 7.087 -4.527 2.460 1.00 88.75 83 SER A O 1
ATOM 580 N N . ASN A 1 84 ? 8.799 -3.103 2.171 1.00 88.50 84 ASN A N 1
ATOM 581 C CA . ASN A 1 84 ? 9.782 -4.149 1.921 1.00 88.50 84 ASN A CA 1
ATOM 582 C C . ASN A 1 84 ? 10.255 -4.795 3.238 1.00 88.50 84 ASN A C 1
ATOM 584 O O . ASN A 1 84 ? 9.882 -4.363 4.330 1.00 88.50 84 ASN A O 1
ATOM 588 N N . LYS A 1 85 ? 11.109 -5.816 3.161 1.00 89.19 85 LYS A N 1
ATOM 589 C CA . LYS A 1 85 ? 11.696 -6.525 4.314 1.00 89.19 85 LYS A CA 1
ATOM 590 C C . LYS A 1 85 ? 12.509 -5.616 5.232 1.00 89.19 85 LYS A C 1
ATOM 592 O O . LYS A 1 85 ? 12.680 -5.941 6.400 1.00 89.19 85 LYS A O 1
ATOM 597 N N . ALA A 1 86 ? 13.006 -4.490 4.722 1.00 86.69 86 ALA A N 1
ATOM 598 C CA . ALA A 1 86 ? 13.695 -3.472 5.512 1.00 86.69 86 ALA A CA 1
ATOM 599 C C . ALA A 1 86 ? 12.734 -2.442 6.147 1.00 86.69 86 ALA A C 1
ATOM 601 O O . ALA A 1 86 ? 13.189 -1.503 6.794 1.00 86.69 86 ALA A O 1
ATOM 602 N N . GLY A 1 87 ? 11.416 -2.597 5.972 1.00 87.56 87 GLY A N 1
ATOM 603 C CA . GLY A 1 87 ? 10.390 -1.715 6.532 1.00 87.56 87 GLY A CA 1
ATOM 604 C C . GLY A 1 87 ? 10.165 -0.416 5.752 1.00 87.56 87 GLY A C 1
ATOM 605 O O . GLY A 1 87 ? 9.370 0.420 6.178 1.00 87.56 87 GLY A O 1
ATOM 606 N N . TYR A 1 88 ? 10.823 -0.221 4.606 1.00 88.25 88 TYR A N 1
ATOM 607 C CA . TYR A 1 88 ? 10.621 0.966 3.778 1.00 88.25 88 TYR A CA 1
ATOM 608 C C . TYR A 1 88 ? 9.377 0.818 2.903 1.00 88.25 88 TYR A C 1
ATOM 610 O O . TYR A 1 88 ? 9.233 -0.162 2.172 1.00 88.25 88 TYR A O 1
ATOM 618 N N . THR A 1 89 ? 8.506 1.826 2.942 1.00 91.94 89 THR A N 1
ATOM 619 C CA . THR A 1 89 ? 7.366 1.983 2.028 1.00 91.94 89 THR A CA 1
ATOM 620 C C . THR A 1 89 ? 7.713 2.943 0.887 1.00 91.94 89 THR A C 1
ATOM 622 O O . THR A 1 89 ? 8.786 3.554 0.872 1.00 91.94 89 THR A O 1
ATOM 625 N N . ALA A 1 90 ? 6.796 3.132 -0.068 1.00 92.00 90 ALA A N 1
ATOM 626 C CA . ALA A 1 90 ? 6.985 4.059 -1.185 1.00 92.00 90 ALA A CA 1
ATOM 627 C C . ALA A 1 90 ? 7.384 5.478 -0.726 1.00 92.00 90 ALA A C 1
ATOM 629 O O . ALA A 1 90 ? 8.290 6.080 -1.302 1.00 92.00 90 ALA A O 1
ATOM 630 N N . ILE A 1 91 ? 6.796 5.987 0.366 1.00 91.88 91 ILE A N 1
ATOM 631 C CA . ILE A 1 91 ? 7.132 7.320 0.892 1.00 91.88 91 ILE A CA 1
ATOM 632 C C . ILE A 1 91 ? 8.579 7.414 1.398 1.00 91.88 91 ILE A C 1
ATOM 634 O O . ILE A 1 91 ? 9.190 8.475 1.274 1.00 91.88 91 ILE A O 1
ATOM 638 N N . GLY A 1 92 ? 9.159 6.313 1.892 1.00 89.38 92 GLY A N 1
ATOM 639 C CA . GLY A 1 92 ? 10.552 6.254 2.346 1.00 89.38 92 GLY A CA 1
ATOM 640 C C . GLY A 1 92 ? 11.568 6.491 1.224 1.00 89.38 92 GLY A C 1
ATOM 641 O O . GLY A 1 92 ? 12.680 6.936 1.489 1.00 89.38 92 GLY A O 1
ATOM 642 N N . TYR A 1 93 ? 11.169 6.264 -0.031 1.00 89.69 93 TYR A N 1
ATOM 643 C CA . TYR A 1 93 ? 11.977 6.544 -1.222 1.00 89.69 93 TYR A CA 1
ATOM 644 C C . TYR A 1 93 ? 11.665 7.901 -1.870 1.00 89.69 93 TYR A C 1
ATOM 646 O O . TYR A 1 93 ? 12.341 8.296 -2.822 1.00 89.69 93 TYR A O 1
ATOM 654 N N . SER A 1 94 ? 10.644 8.617 -1.390 1.00 90.69 94 SER A N 1
ATOM 655 C CA . SER A 1 94 ? 10.211 9.883 -1.984 1.00 90.69 94 SER A CA 1
ATOM 656 C C . SER A 1 94 ? 11.152 11.036 -1.628 1.00 90.69 94 SER A C 1
ATOM 658 O O . SER A 1 94 ? 11.597 11.183 -0.490 1.00 90.69 94 SER A O 1
ATOM 660 N N . ARG A 1 95 ? 11.443 11.895 -2.610 1.00 88.25 95 ARG A N 1
ATOM 661 C CA . ARG A 1 95 ? 12.115 13.182 -2.374 1.00 88.25 95 ARG A CA 1
ATOM 662 C C . ARG A 1 95 ? 11.088 14.241 -1.973 1.00 88.25 95 ARG A C 1
ATOM 664 O O . ARG A 1 95 ? 9.897 14.087 -2.235 1.00 88.25 95 ARG A O 1
ATOM 671 N N . ALA A 1 96 ? 11.535 15.337 -1.360 1.00 82.75 96 ALA A N 1
ATOM 672 C CA . ALA A 1 96 ? 10.660 16.486 -1.132 1.00 82.75 96 ALA A CA 1
ATOM 673 C C . ALA A 1 96 ? 10.107 17.007 -2.473 1.00 82.75 96 ALA A C 1
ATOM 675 O O . ALA A 1 96 ? 10.870 17.188 -3.420 1.00 82.75 96 ALA A O 1
ATOM 676 N N . GLY A 1 97 ? 8.790 17.218 -2.552 1.00 88.06 97 GLY A N 1
ATOM 677 C CA . GLY A 1 97 ? 8.113 17.677 -3.766 1.00 88.06 97 GLY A CA 1
ATOM 678 C C . GLY A 1 97 ? 6.743 17.033 -3.971 1.00 88.06 97 GLY A C 1
ATOM 679 O O . GLY A 1 97 ? 6.182 16.426 -3.056 1.00 88.06 97 GLY A O 1
ATOM 680 N N . GLU A 1 98 ? 6.223 17.158 -5.191 1.00 88.50 98 GLU A N 1
ATOM 681 C CA . GLU A 1 98 ? 4.856 16.761 -5.550 1.00 88.50 98 GLU A CA 1
ATOM 682 C C . GLU A 1 98 ? 4.572 15.273 -5.322 1.00 88.50 98 GLU A C 1
ATOM 684 O O . GLU A 1 98 ? 3.536 14.930 -4.765 1.00 88.50 98 GLU A O 1
ATOM 689 N N . VAL A 1 99 ? 5.501 14.380 -5.686 1.00 90.94 99 VAL A N 1
ATOM 690 C CA . VAL A 1 99 ? 5.315 12.926 -5.513 1.00 90.94 99 VAL A CA 1
ATOM 691 C C . VAL A 1 99 ? 5.126 12.566 -4.038 1.00 90.94 99 VAL A C 1
ATOM 693 O O . VAL A 1 99 ? 4.265 11.759 -3.696 1.00 90.94 99 VAL A O 1
ATOM 696 N N . ARG A 1 100 ? 5.891 13.192 -3.138 1.00 91.56 100 ARG A N 1
ATOM 697 C CA . ARG A 1 100 ? 5.745 12.971 -1.696 1.00 91.56 100 ARG A CA 1
ATOM 698 C C . ARG A 1 100 ? 4.427 13.523 -1.163 1.00 91.56 100 ARG A C 1
ATOM 700 O O . ARG A 1 100 ? 3.802 12.867 -0.338 1.00 91.56 100 ARG A O 1
ATOM 707 N N . GLN A 1 101 ? 4.001 14.699 -1.627 1.00 89.19 101 GLN A N 1
ATOM 708 C CA . GLN A 1 101 ? 2.704 15.275 -1.252 1.00 89.19 101 GLN A CA 1
ATOM 709 C C . GLN A 1 101 ? 1.543 14.383 -1.698 1.00 89.19 101 GLN A C 1
ATOM 711 O O . GLN A 1 101 ? 0.626 14.142 -0.920 1.00 89.19 101 GLN A O 1
ATOM 716 N N . LEU A 1 102 ? 1.627 13.836 -2.909 1.00 90.56 102 LEU A N 1
ATOM 717 C CA . LEU A 1 102 ? 0.634 12.926 -3.461 1.00 90.56 102 LEU A CA 1
ATOM 718 C C . LEU A 1 102 ? 0.512 11.642 -2.624 1.00 90.56 102 LEU A C 1
ATOM 720 O O . LEU A 1 102 ? -0.590 11.255 -2.248 1.00 90.56 102 LEU A O 1
ATOM 724 N N . LEU A 1 103 ? 1.635 11.021 -2.249 1.00 88.56 103 LEU A N 1
ATOM 725 C CA . LEU A 1 103 ? 1.619 9.834 -1.382 1.00 88.56 103 LEU A CA 1
ATOM 726 C C . LEU A 1 103 ? 1.083 10.134 0.025 1.00 88.56 103 LEU A C 1
ATOM 728 O O . LEU A 1 103 ? 0.391 9.299 0.604 1.00 88.56 103 LEU A O 1
ATOM 732 N N . LEU A 1 104 ? 1.391 11.311 0.581 1.00 85.88 104 LEU A N 1
ATOM 733 C CA . LEU A 1 104 ? 0.864 11.743 1.880 1.00 85.88 104 LEU A CA 1
ATOM 734 C C . LEU A 1 104 ? -0.653 11.933 1.844 1.00 85.88 104 LEU A C 1
ATOM 736 O O . LEU A 1 104 ? -1.331 11.499 2.773 1.00 85.88 104 LEU A O 1
ATOM 740 N N . ALA A 1 105 ? -1.179 12.545 0.780 1.00 84.06 105 ALA A N 1
ATOM 741 C CA . ALA A 1 105 ? -2.616 12.700 0.585 1.00 84.06 105 ALA A CA 1
ATOM 742 C C . ALA A 1 105 ? -3.305 11.330 0.510 1.00 84.06 105 ALA A C 1
ATOM 744 O O . ALA A 1 105 ? -4.225 11.072 1.282 1.00 84.06 105 ALA A O 1
ATOM 745 N N . GLN A 1 106 ? -2.779 10.408 -0.305 1.00 85.00 106 GLN A N 1
ATOM 746 C CA . GLN A 1 106 ? -3.345 9.062 -0.429 1.00 85.00 106 GLN A CA 1
ATOM 747 C C . GLN A 1 106 ? -3.304 8.287 0.895 1.00 85.00 106 GLN A C 1
ATOM 749 O O . GLN A 1 106 ? -4.246 7.579 1.245 1.00 85.00 106 GLN A O 1
ATOM 754 N N . HIS A 1 107 ? -2.222 8.430 1.661 1.00 77.06 107 HIS A N 1
ATOM 755 C CA . HIS A 1 107 ? -2.110 7.817 2.981 1.00 77.06 107 HIS A CA 1
ATOM 756 C C . HIS A 1 107 ? -3.133 8.392 3.974 1.00 77.06 107 HIS A C 1
ATOM 758 O O . HIS A 1 107 ? -3.748 7.637 4.729 1.00 77.06 107 HIS A O 1
ATOM 764 N N . ALA A 1 108 ? -3.341 9.712 3.971 1.00 72.88 108 ALA A N 1
ATOM 765 C CA . ALA A 1 108 ? -4.333 10.367 4.819 1.00 72.88 108 ALA A CA 1
ATOM 766 C C . ALA A 1 108 ? -5.768 9.954 4.455 1.00 72.88 108 ALA A C 1
ATOM 768 O O . ALA A 1 108 ? -6.563 9.684 5.354 1.00 72.88 108 ALA A O 1
ATOM 769 N N . GLU A 1 109 ? -6.084 9.835 3.164 1.00 75.62 109 GLU A N 1
ATOM 770 C CA . GLU A 1 109 ? -7.380 9.341 2.686 1.00 75.62 109 GLU A CA 1
ATOM 771 C C . GLU A 1 109 ? -7.645 7.904 3.137 1.00 75.62 109 GLU A C 1
ATOM 773 O O . GLU A 1 109 ? -8.698 7.631 3.710 1.00 75.62 109 GLU A O 1
ATOM 778 N N . LEU A 1 110 ? -6.677 6.999 2.954 1.00 69.00 110 LEU A N 1
ATOM 779 C CA . LEU A 1 110 ? -6.788 5.608 3.406 1.00 69.00 110 LEU A CA 1
ATOM 780 C C . LEU A 1 110 ? -6.983 5.525 4.924 1.00 69.00 110 LEU A C 1
ATOM 782 O O . LEU A 1 110 ? -7.803 4.743 5.403 1.00 69.00 110 LEU A O 1
ATOM 786 N N . LYS A 1 111 ? -6.272 6.361 5.689 1.00 69.25 111 LYS A N 1
ATOM 787 C CA . LYS A 1 111 ? -6.450 6.447 7.142 1.00 69.25 111 LYS A CA 1
ATOM 788 C C . LYS A 1 111 ? -7.845 6.962 7.511 1.00 69.25 111 LYS A C 1
ATOM 790 O O . LYS A 1 111 ? -8.459 6.416 8.421 1.00 69.25 111 LYS A O 1
ATOM 795 N N . GLY A 1 112 ? -8.357 7.969 6.804 1.00 66.94 112 GLY A N 1
ATOM 796 C CA . GLY A 1 112 ? -9.709 8.495 7.002 1.00 66.94 112 GLY A CA 1
ATOM 797 C C . GLY A 1 112 ? -10.796 7.468 6.676 1.00 66.94 112 GLY A C 1
ATOM 798 O O . GLY A 1 112 ? -11.734 7.302 7.451 1.00 66.94 112 GLY A O 1
ATOM 799 N N . GLN A 1 113 ? -10.643 6.724 5.579 1.00 66.50 113 GLN A N 1
ATOM 800 C CA . GLN A 1 113 ? -11.554 5.640 5.199 1.00 66.50 113 GLN A CA 1
ATOM 801 C C . GLN A 1 113 ? -11.546 4.5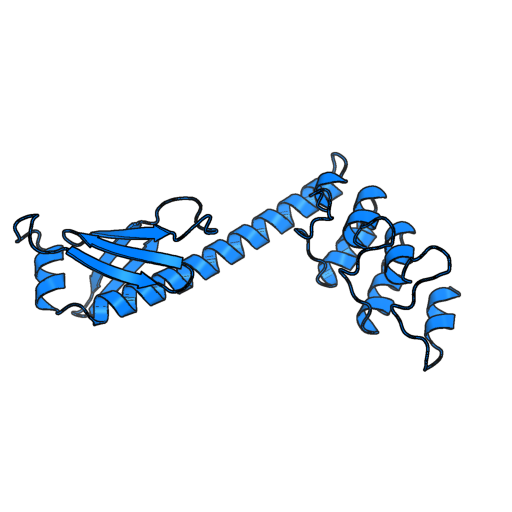09 6.231 1.00 66.50 113 GLN A 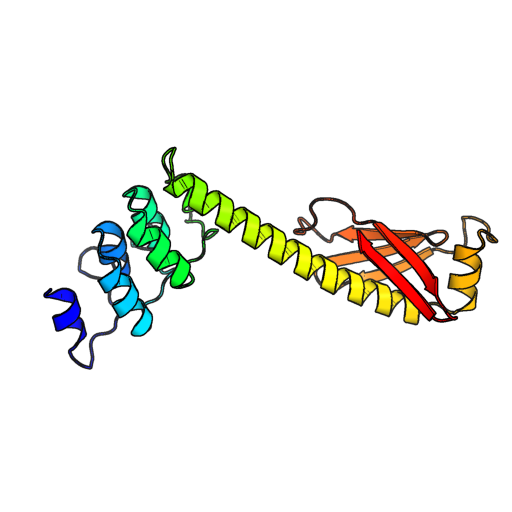C 1
ATOM 803 O O . GLN A 1 113 ? -12.613 4.072 6.656 1.00 66.50 113 GLN A O 1
ATOM 808 N N . ALA A 1 114 ? -10.366 4.080 6.685 1.00 62.09 114 ALA A N 1
ATOM 809 C CA . ALA A 1 114 ? -10.241 3.063 7.726 1.00 62.09 114 ALA A CA 1
ATOM 810 C C . ALA A 1 114 ? -10.854 3.525 9.059 1.00 62.09 114 ALA A C 1
ATOM 812 O O . ALA A 1 114 ? -11.544 2.750 9.716 1.00 62.09 114 ALA A O 1
ATOM 813 N N . ALA A 1 115 ? -10.669 4.795 9.437 1.00 64.06 115 ALA A N 1
ATOM 814 C CA . ALA A 1 115 ? -11.310 5.370 10.617 1.00 64.06 115 ALA A CA 1
ATOM 815 C C . ALA A 1 115 ? -12.841 5.397 10.483 1.00 64.06 115 ALA A C 1
ATOM 817 O O . ALA A 1 115 ? -13.537 5.018 11.419 1.00 64.06 115 ALA A O 1
ATOM 818 N N . HIS A 1 116 ? -13.374 5.772 9.317 1.00 66.81 116 HIS A N 1
ATOM 819 C CA . HIS A 1 116 ? -14.816 5.778 9.063 1.00 66.81 116 HIS A CA 1
ATOM 820 C C . HIS A 1 116 ? -15.425 4.362 9.073 1.00 66.81 116 HIS A C 1
ATOM 822 O O . HIS A 1 116 ? -16.515 4.154 9.612 1.00 66.81 116 HIS A O 1
ATOM 828 N N . MET A 1 117 ? -14.725 3.368 8.512 1.00 63.12 117 MET A N 1
ATOM 829 C CA . MET A 1 117 ? -15.141 1.960 8.589 1.00 63.12 117 MET A CA 1
ATOM 830 C C . MET A 1 117 ? -15.138 1.466 10.040 1.00 63.12 117 MET A C 1
ATOM 832 O O . MET A 1 117 ? -16.156 0.959 10.503 1.00 63.12 117 MET A O 1
ATOM 836 N N . ALA A 1 118 ? -14.059 1.717 10.788 1.00 66.19 118 ALA A N 1
ATOM 837 C CA . ALA A 1 118 ? -13.967 1.353 12.201 1.00 66.19 118 ALA A CA 1
ATOM 838 C C . ALA A 1 118 ? -15.046 2.040 13.057 1.00 66.19 118 ALA A C 1
ATOM 840 O O . ALA A 1 118 ? -15.623 1.412 13.940 1.00 66.19 118 ALA A O 1
ATOM 841 N N . GLN A 1 119 ? -15.371 3.308 12.779 1.00 69.44 119 GLN A N 1
ATOM 842 C CA . GLN A 1 119 ? -16.489 4.007 13.422 1.00 69.44 119 GLN A CA 1
ATOM 843 C C . GLN A 1 119 ? -17.831 3.337 13.115 1.00 69.44 119 GLN A C 1
ATOM 845 O O . GLN A 1 119 ? -18.649 3.185 14.016 1.00 69.44 119 GLN A O 1
ATOM 850 N N . SER A 1 120 ? -18.055 2.899 11.874 1.00 78.06 120 SER A N 1
ATOM 851 C CA . SER A 1 120 ? -19.293 2.214 11.478 1.00 78.06 120 SER A CA 1
ATOM 852 C C . SER A 1 120 ? -19.447 0.854 12.172 1.00 78.06 120 SER A C 1
ATOM 854 O O . SER A 1 120 ? -20.528 0.518 12.657 1.00 78.06 120 SER A O 1
ATOM 856 N N . GLU A 1 121 ? -18.366 0.081 12.272 1.00 75.62 121 GLU A N 1
ATOM 857 C CA . GLU A 1 121 ? -18.353 -1.206 12.976 1.00 75.62 121 GLU A CA 1
ATOM 858 C C . GLU A 1 121 ? -18.508 -1.035 14.495 1.00 75.62 121 GLU A C 1
ATOM 860 O O . GLU A 1 121 ? -19.271 -1.768 15.132 1.00 75.62 121 GLU A O 1
ATOM 865 N N . LEU A 1 122 ? -17.855 -0.023 15.078 1.00 76.06 122 LEU A N 1
ATOM 866 C CA . LEU A 1 122 ? -18.035 0.342 16.482 1.00 76.06 122 LEU A CA 1
ATOM 867 C C . LEU A 1 122 ? -19.485 0.748 16.761 1.00 76.06 122 LEU A C 1
ATOM 869 O O . LEU A 1 122 ? -20.080 0.287 17.734 1.00 76.06 122 LEU A O 1
ATOM 873 N N . GLN A 1 123 ? -20.070 1.563 15.883 1.00 78.38 123 GLN A N 1
ATOM 874 C CA . GLN A 1 123 ? -21.455 2.007 15.973 1.00 78.38 123 GLN A CA 1
ATOM 875 C C . GLN A 1 123 ? -22.434 0.826 15.932 1.00 78.38 123 GLN A C 1
ATOM 877 O O . GLN A 1 123 ? -23.385 0.774 16.715 1.00 78.38 123 GLN A O 1
ATOM 882 N N . PHE A 1 124 ? -22.184 -0.156 15.063 1.00 81.69 124 PHE A N 1
ATOM 883 C CA . PHE A 1 124 ? -22.961 -1.392 15.014 1.00 81.69 124 PHE A CA 1
ATOM 884 C C . PHE A 1 124 ? -22.821 -2.207 16.306 1.00 81.69 124 PHE A C 1
ATOM 886 O O . PHE A 1 124 ? -23.827 -2.637 16.876 1.00 81.69 124 PHE A O 1
ATOM 893 N N . CYS A 1 125 ? -21.595 -2.381 16.810 1.00 80.38 125 CYS A N 1
ATOM 894 C CA . CYS A 1 125 ? -21.359 -3.095 18.063 1.00 80.38 125 CYS A CA 1
ATOM 895 C C . CYS A 1 125 ? -22.065 -2.418 19.248 1.00 80.38 125 CYS A C 1
ATOM 897 O O . CYS A 1 125 ? -22.654 -3.102 20.088 1.00 80.38 125 CYS A O 1
ATOM 899 N N . ALA A 1 126 ? -22.047 -1.085 19.291 1.00 78.81 126 ALA A N 1
ATOM 900 C CA . ALA A 1 126 ? -22.679 -0.302 20.339 1.00 78.81 126 ALA A CA 1
ATOM 901 C C . ALA A 1 126 ? -24.210 -0.410 20.317 1.00 78.81 126 ALA A C 1
ATOM 903 O O . ALA A 1 126 ? -24.815 -0.600 21.371 1.00 78.81 126 ALA A O 1
ATOM 904 N N . ASN A 1 127 ? -24.830 -0.389 19.135 1.00 78.88 127 ASN A N 1
ATOM 905 C CA . ASN A 1 127 ? -26.271 -0.616 18.996 1.00 78.88 127 ASN A CA 1
ATOM 906 C C . ASN A 1 127 ? -26.662 -2.039 19.424 1.00 78.88 127 ASN A C 1
ATOM 908 O O . ASN A 1 127 ? -27.563 -2.213 20.237 1.00 78.88 127 ASN A O 1
ATOM 912 N N . ALA A 1 128 ? -25.921 -3.056 18.970 1.00 81.06 128 ALA A N 1
ATOM 913 C CA . ALA A 1 128 ? -26.166 -4.443 19.367 1.00 81.06 128 ALA A CA 1
ATOM 914 C C . ALA A 1 128 ? -25.988 -4.672 20.878 1.00 81.06 128 ALA A C 1
ATOM 916 O O . ALA A 1 128 ? -26.605 -5.566 21.457 1.00 81.06 128 ALA A O 1
ATOM 917 N N . PHE A 1 129 ? -25.110 -3.897 21.517 1.00 78.38 129 PHE A N 1
ATOM 918 C CA . PHE A 1 129 ? -24.933 -3.922 22.961 1.00 78.38 129 PHE A CA 1
ATOM 919 C C . PHE A 1 129 ? -26.093 -3.236 23.689 1.00 78.38 129 PHE A C 1
ATOM 921 O O . PHE A 1 129 ? -26.615 -3.806 24.645 1.00 78.38 129 PHE A O 1
ATOM 928 N N . ALA A 1 130 ? -26.547 -2.075 23.207 1.00 74.12 130 ALA A N 1
ATOM 929 C CA . ALA A 1 130 ? -27.725 -1.390 23.735 1.00 74.12 130 ALA A CA 1
ATOM 930 C C . ALA A 1 130 ? -28.993 -2.260 23.643 1.00 74.12 130 ALA A C 1
ATOM 932 O O . ALA A 1 130 ? -29.735 -2.335 24.615 1.00 74.12 130 ALA A O 1
ATOM 933 N N . ASP A 1 131 ? -29.191 -2.998 22.547 1.00 75.00 131 ASP A N 1
ATOM 934 C CA . ASP A 1 131 ? -30.335 -3.910 22.372 1.00 75.00 131 ASP A CA 1
ATOM 935 C C . ASP A 1 131 ? -30.355 -5.079 23.375 1.00 75.00 131 ASP A C 1
ATOM 937 O O . ASP A 1 131 ? -31.414 -5.632 23.676 1.00 75.00 131 ASP A O 1
ATOM 941 N N . LYS A 1 132 ? -29.189 -5.483 23.899 1.00 75.44 132 LYS A N 1
ATOM 942 C CA . LYS A 1 132 ? -29.082 -6.534 24.927 1.00 75.44 132 LYS A CA 1
ATOM 943 C C . LYS A 1 132 ? -29.327 -6.018 26.341 1.00 75.44 132 LYS A C 1
ATOM 945 O O . LYS A 1 132 ? -29.552 -6.828 27.241 1.00 75.44 132 LYS A O 1
ATOM 950 N N . LEU A 1 133 ? -29.236 -4.709 26.558 1.00 72.00 133 LEU A N 1
ATOM 951 C CA . LEU A 1 133 ? -29.535 -4.102 27.847 1.00 72.00 133 LEU A CA 1
ATOM 952 C C . LEU A 1 133 ? -31.053 -3.990 28.000 1.00 72.00 133 LEU A C 1
ATOM 954 O O . LEU A 1 133 ? -31.768 -3.637 27.062 1.00 72.00 133 LEU A O 1
ATOM 958 N N . ALA A 1 134 ? -31.572 -4.281 29.192 1.00 67.75 134 ALA A N 1
ATOM 959 C CA . ALA A 1 134 ? -32.988 -4.058 29.442 1.00 67.75 134 ALA A CA 1
ATOM 960 C C . ALA A 1 134 ? -33.287 -2.552 29.354 1.00 67.75 134 ALA A C 1
ATOM 962 O O . ALA A 1 134 ? -32.514 -1.728 29.845 1.00 67.75 134 ALA A O 1
ATOM 963 N N . TYR A 1 135 ? -34.444 -2.180 28.791 1.00 65.38 135 TYR A N 1
ATOM 964 C CA . TYR A 1 135 ? -34.884 -0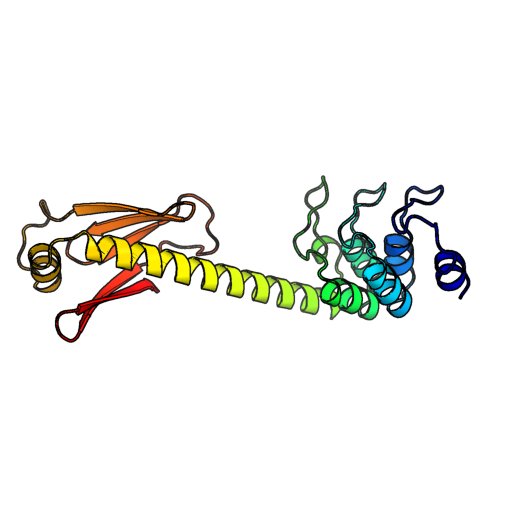.777 28.703 1.00 65.38 135 TYR A CA 1
ATOM 965 C C . TYR A 1 135 ? -34.812 -0.062 30.067 1.00 65.38 135 TYR A C 1
ATOM 967 O O . TYR A 1 135 ? -34.456 1.111 30.142 1.00 65.38 135 TYR A O 1
ATOM 975 N N . SER A 1 136 ? -35.089 -0.783 31.161 1.00 65.31 136 SER A N 1
ATOM 976 C CA . SER A 1 136 ? -34.990 -0.279 32.535 1.00 65.31 136 SER A CA 1
ATOM 977 C C . SER A 1 136 ? -33.574 0.095 32.969 1.00 65.31 136 SER A C 1
ATOM 979 O O . SER A 1 136 ? -33.419 1.006 33.780 1.00 65.31 136 SER A O 1
ATOM 981 N N . ASP A 1 137 ? -32.559 -0.597 32.455 1.00 67.19 137 ASP A N 1
ATOM 982 C CA . ASP A 1 137 ? -31.161 -0.363 32.811 1.00 67.19 137 ASP A CA 1
ATOM 983 C C . ASP A 1 137 ? -30.669 0.877 32.063 1.00 67.19 137 ASP A C 1
ATOM 985 O O . ASP A 1 137 ? -30.171 1.819 32.673 1.00 67.19 137 ASP A O 1
ATOM 989 N N . ILE A 1 138 ? -30.945 0.974 30.761 1.00 63.97 138 ILE A N 1
ATOM 990 C CA . ILE A 1 138 ? -30.592 2.164 29.974 1.00 63.97 138 ILE A CA 1
ATOM 991 C C . ILE A 1 138 ? -31.323 3.409 30.507 1.00 63.97 138 ILE A C 1
ATOM 993 O O . ILE A 1 138 ? -30.700 4.450 30.710 1.00 63.97 138 ILE A O 1
ATOM 997 N N . ALA A 1 139 ? -32.616 3.299 30.833 1.00 64.69 139 ALA A N 1
ATOM 998 C CA . ALA A 1 139 ? -33.393 4.404 31.398 1.00 64.69 139 ALA A CA 1
ATOM 999 C C . ALA A 1 139 ? -32.892 4.851 32.785 1.00 64.69 139 ALA A C 1
ATOM 1001 O O . ALA A 1 139 ? -32.925 6.042 33.094 1.00 64.69 139 ALA A O 1
ATOM 1002 N N . ARG A 1 140 ? -32.404 3.931 33.629 1.00 65.69 140 ARG A N 1
ATOM 1003 C CA . ARG A 1 140 ? -31.777 4.275 34.920 1.00 65.69 140 ARG A CA 1
ATOM 1004 C C . ARG A 1 140 ? -30.427 4.957 34.750 1.00 65.69 140 ARG A C 1
ATOM 1006 O O . ARG A 1 140 ? -30.134 5.907 35.473 1.00 65.69 140 ARG A O 1
ATOM 1013 N N . ALA A 1 141 ? -29.640 4.486 33.787 1.00 62.91 141 ALA A N 1
ATOM 1014 C CA . ALA A 1 141 ? -28.334 5.035 33.463 1.00 62.91 141 ALA A CA 1
ATOM 1015 C C . ALA A 1 141 ? -28.436 6.488 32.965 1.00 62.91 141 ALA A C 1
ATOM 1017 O O . ALA A 1 141 ? -27.717 7.357 33.443 1.00 62.91 141 ALA A O 1
ATOM 1018 N N . VAL A 1 142 ? -29.387 6.771 32.068 1.00 64.19 142 VAL A N 1
ATOM 1019 C CA . VAL A 1 142 ? -29.614 8.118 31.511 1.00 64.19 142 VAL A CA 1
ATOM 1020 C C . VAL A 1 142 ? -30.178 9.096 32.553 1.00 64.19 142 VAL A C 1
ATOM 1022 O O . VAL A 1 142 ? -29.845 10.279 32.523 1.00 64.19 142 VAL A O 1
ATOM 1025 N N . ASN A 1 143 ? -30.991 8.620 33.503 1.00 65.38 143 ASN A N 1
ATOM 1026 C CA . ASN A 1 143 ? -31.614 9.461 34.536 1.00 65.38 143 ASN A CA 1
ATOM 1027 C C . ASN A 1 143 ? -30.761 9.646 35.810 1.00 65.38 143 ASN A C 1
ATOM 1029 O O . ASN A 1 143 ? -31.233 10.252 36.769 1.00 65.38 143 ASN A O 1
ATOM 1033 N N . ASN A 1 144 ? -29.505 9.175 35.813 1.00 57.97 144 ASN A N 1
ATOM 1034 C CA . ASN A 1 144 ? -28.534 9.345 36.906 1.00 57.97 144 ASN A CA 1
ATOM 1035 C C . ASN A 1 144 ? -28.993 8.755 38.263 1.00 57.97 144 ASN A C 1
ATOM 1037 O O . ASN A 1 144 ? -28.604 9.232 39.328 1.00 57.97 144 ASN A O 1
ATOM 1041 N N . ASP A 1 145 ? -29.841 7.719 38.227 1.00 55.44 145 ASP A N 1
ATOM 1042 C CA . ASP A 1 145 ? -30.662 7.284 39.370 1.00 55.44 145 ASP A CA 1
ATOM 1043 C C . ASP A 1 145 ? -30.105 6.039 40.100 1.00 55.44 145 ASP A C 1
ATOM 1045 O O . ASP A 1 145 ? -30.830 5.291 40.761 1.00 55.44 145 ASP A O 1
ATOM 1049 N N . THR A 1 146 ? -28.804 5.755 39.972 1.00 53.09 146 THR A N 1
ATOM 1050 C CA . THR A 1 146 ? -28.203 4.525 40.521 1.00 53.09 146 THR A CA 1
ATOM 1051 C C . THR A 1 146 ? -26.834 4.725 41.157 1.00 53.09 146 THR A C 1
ATOM 1053 O O . THR A 1 146 ? -25.992 5.467 40.658 1.00 53.09 146 THR A O 1
ATOM 1056 N N . ARG A 1 147 ? -26.611 3.988 42.257 1.00 55.88 147 ARG A N 1
ATOM 1057 C CA . ARG A 1 147 ? -25.309 3.832 42.917 1.00 55.88 147 ARG A CA 1
ATOM 1058 C C . ARG A 1 147 ? -24.226 3.441 41.887 1.00 55.88 147 ARG A C 1
ATOM 1060 O O . ARG A 1 147 ? -24.509 2.568 41.063 1.00 55.88 147 ARG A O 1
ATOM 1067 N N . PRO A 1 148 ? -23.004 4.005 41.960 1.00 52.31 148 PRO A N 1
ATOM 1068 C CA . PRO A 1 148 ? -21.905 3.748 41.013 1.00 52.31 148 PRO A CA 1
ATOM 1069 C C . PRO A 1 148 ? -21.528 2.267 40.834 1.00 52.31 148 PRO A C 1
ATOM 1071 O O . PRO A 1 148 ? -20.932 1.887 39.832 1.00 52.31 148 PRO A O 1
ATOM 1074 N N . ASP A 1 149 ? -21.887 1.432 41.806 1.00 53.22 149 ASP A N 1
ATOM 1075 C CA . ASP A 1 149 ? -21.348 0.088 41.999 1.00 53.22 149 ASP A CA 1
ATOM 1076 C C . ASP A 1 149 ? -22.066 -1.008 41.177 1.00 53.22 149 ASP A C 1
ATOM 1078 O O . ASP A 1 149 ? -21.610 -2.149 41.169 1.00 53.22 149 ASP A O 1
ATOM 1082 N N . ILE A 1 150 ? -23.200 -0.707 40.519 1.00 53.56 150 ILE A N 1
ATOM 1083 C CA . ILE A 1 150 ? -24.155 -1.748 40.064 1.00 53.56 150 ILE A CA 1
ATOM 1084 C C . ILE A 1 150 ? -24.374 -1.791 38.539 1.00 53.56 150 ILE A C 1
ATOM 1086 O O . ILE A 1 150 ? -24.821 -2.807 38.018 1.00 53.56 150 ILE A O 1
ATOM 1090 N N . MET A 1 151 ? -24.017 -0.751 37.784 1.00 58.97 151 MET A N 1
ATOM 1091 C CA . MET A 1 151 ? -24.344 -0.661 36.350 1.00 58.97 151 MET A CA 1
ATOM 1092 C C . MET A 1 151 ? -23.084 -0.679 35.487 1.00 58.97 151 MET A C 1
ATOM 1094 O O . MET A 1 151 ? -22.738 0.318 34.855 1.00 58.97 151 MET A O 1
ATOM 1098 N N . ARG A 1 152 ? -22.383 -1.821 35.495 1.00 71.81 152 ARG A N 1
ATOM 1099 C CA . ARG A 1 152 ? -21.273 -2.095 34.578 1.00 71.81 152 ARG A CA 1
ATOM 1100 C C . ARG A 1 152 ? -21.624 -3.271 33.683 1.00 71.81 152 ARG A C 1
ATOM 1102 O O . ARG A 1 152 ? -21.697 -4.406 34.144 1.00 71.81 152 ARG A O 1
ATOM 1109 N N . HIS A 1 153 ? -21.781 -2.999 32.396 1.00 76.44 153 HIS A N 1
ATOM 1110 C CA . HIS A 1 153 ? -21.933 -4.035 31.381 1.00 76.44 153 HIS A CA 1
ATOM 1111 C C . HIS A 1 153 ? -20.752 -3.969 30.422 1.00 76.44 153 HIS A C 1
ATOM 1113 O O . HIS A 1 153 ? -20.224 -2.888 30.161 1.00 76.44 153 HIS A O 1
ATOM 1119 N N . GLN A 1 154 ? -20.349 -5.112 29.879 1.00 82.00 154 GLN A N 1
ATOM 1120 C CA . GLN A 1 154 ? -19.255 -5.189 28.918 1.00 82.00 154 GLN A CA 1
ATOM 1121 C C . GLN A 1 154 ? -19.643 -6.084 27.745 1.00 82.00 154 GLN A C 1
ATOM 1123 O O . GLN A 1 154 ? -20.276 -7.125 27.931 1.00 82.00 154 GLN A O 1
ATOM 1128 N N . GLN A 1 155 ? -19.257 -5.677 26.540 1.00 83.19 155 GLN A N 1
ATOM 1129 C CA . GLN A 1 155 ? -19.400 -6.461 25.323 1.00 83.19 155 GLN A CA 1
ATOM 1130 C C . GLN A 1 155 ? -18.097 -6.430 24.531 1.00 83.19 155 GLN A C 1
ATOM 1132 O O . GLN A 1 155 ? -17.539 -5.370 24.257 1.00 83.19 155 GLN A O 1
ATOM 1137 N N . SER A 1 156 ? -17.633 -7.609 24.125 1.00 83.88 156 SER A N 1
ATOM 1138 C CA . SER A 1 156 ? -16.524 -7.721 23.184 1.00 83.88 156 SER A CA 1
ATOM 1139 C C . SER A 1 156 ? -17.018 -7.432 21.763 1.00 83.88 156 SER A C 1
ATOM 1141 O O . SER A 1 156 ? -17.994 -8.033 21.304 1.00 83.88 156 SER A O 1
ATOM 1143 N N . CYS A 1 157 ? -16.353 -6.500 21.085 1.00 78.69 157 CYS A N 1
ATOM 1144 C CA . CYS A 1 157 ? -16.520 -6.201 19.670 1.00 78.69 157 CYS A CA 1
ATOM 1145 C C . CYS A 1 157 ? -15.387 -6.898 18.911 1.00 78.69 157 CYS A C 1
ATOM 1147 O O . CYS A 1 157 ? -14.213 -6.603 19.148 1.00 78.69 157 CYS A O 1
ATOM 1149 N N . LEU A 1 158 ? -15.733 -7.838 18.027 1.00 70.81 158 LEU A N 1
ATOM 1150 C CA . LEU A 1 158 ? -14.762 -8.649 17.290 1.00 70.81 158 LEU A CA 1
ATOM 1151 C C . LEU A 1 158 ? -13.752 -7.747 16.561 1.00 70.81 158 LEU A C 1
ATOM 1153 O O . LEU A 1 158 ? -14.163 -6.807 15.892 1.00 70.81 158 LEU A O 1
ATOM 1157 N N . GLU A 1 159 ? -12.455 -8.017 16.734 1.00 67.56 159 GLU A N 1
ATOM 1158 C CA . GLU A 1 159 ? -11.318 -7.300 16.113 1.00 67.56 159 GLU A CA 1
ATOM 1159 C C . GLU A 1 159 ? -11.156 -5.809 16.466 1.00 67.56 159 GLU A C 1
ATOM 1161 O O . GLU A 1 159 ? -10.085 -5.238 16.269 1.00 67.56 159 GLU A O 1
ATOM 1166 N N . LEU A 1 160 ? -12.168 -5.192 17.072 1.00 69.62 160 LEU A N 1
ATOM 1167 C CA . LEU A 1 160 ? -12.154 -3.803 17.503 1.00 69.62 160 LEU A CA 1
ATOM 1168 C C . LEU A 1 160 ? -11.648 -3.673 18.942 1.00 69.62 160 LEU A C 1
ATOM 1170 O O . LEU A 1 160 ? -10.738 -2.887 19.206 1.00 69.62 160 LEU A O 1
ATOM 1174 N N . GLY A 1 161 ? -12.211 -4.426 19.889 1.00 77.00 161 GLY A N 1
ATOM 1175 C CA . GLY A 1 161 ? -11.935 -4.208 21.308 1.00 77.00 161 GLY A CA 1
ATOM 1176 C C . GLY A 1 161 ? -13.082 -4.566 22.237 1.00 77.00 161 GLY A C 1
ATOM 1177 O O . GLY A 1 161 ? -13.894 -5.448 21.965 1.00 77.00 161 GLY A O 1
ATOM 1178 N N . GLU A 1 162 ? -13.141 -3.872 23.362 1.00 81.38 162 GLU A N 1
ATOM 1179 C CA . GLU A 1 162 ? -14.134 -4.060 24.408 1.00 81.38 162 GLU A CA 1
ATOM 1180 C C . GLU A 1 162 ? -14.923 -2.769 24.629 1.00 81.38 162 GLU A C 1
ATOM 1182 O O . GLU A 1 162 ? -14.356 -1.701 24.855 1.00 81.38 162 GLU A O 1
ATOM 1187 N N . LEU A 1 163 ? -16.247 -2.867 24.583 1.00 81.12 163 LEU A N 1
ATOM 1188 C CA . LEU A 1 163 ? -17.159 -1.776 24.887 1.00 81.12 163 LEU A CA 1
ATOM 1189 C C . LEU A 1 163 ? -17.688 -1.952 26.310 1.00 81.12 163 LEU A C 1
ATOM 1191 O O . LEU A 1 163 ? -18.303 -2.969 26.625 1.00 81.12 163 LEU A O 1
ATOM 1195 N N . THR A 1 164 ? -17.453 -0.967 27.173 1.00 81.38 164 THR A N 1
ATOM 1196 C CA . THR A 1 164 ? -17.920 -0.964 28.565 1.00 81.38 164 THR A CA 1
ATOM 1197 C C . THR A 1 164 ? -18.945 0.141 28.761 1.00 81.38 164 THR A C 1
ATOM 1199 O O . THR A 1 164 ? -18.665 1.284 28.423 1.00 81.38 164 THR A O 1
ATOM 1202 N N . MET A 1 165 ? -20.101 -0.175 29.341 1.00 77.44 165 MET A N 1
ATOM 1203 C CA . MET A 1 165 ? -21.050 0.824 29.832 1.00 77.44 165 MET A CA 1
ATOM 1204 C C . MET A 1 165 ? -20.851 1.021 31.334 1.00 77.44 165 MET A C 1
ATOM 1206 O O . MET A 1 165 ? -20.830 0.037 32.075 1.00 77.44 165 MET A O 1
ATOM 1210 N N . LEU A 1 166 ? -20.704 2.274 31.768 1.00 72.94 166 LEU A N 1
ATOM 1211 C CA . LEU A 1 166 ? -20.645 2.684 33.168 1.00 72.94 166 LEU A CA 1
ATOM 1212 C C . LEU A 1 166 ? -21.476 3.956 33.352 1.00 72.94 166 LEU A C 1
ATOM 1214 O O . LEU A 1 166 ? -21.192 4.971 32.727 1.00 72.94 166 LEU A O 1
ATOM 1218 N N . LEU A 1 167 ? -22.499 3.906 34.211 1.00 68.38 167 LEU A N 1
ATOM 1219 C CA . LEU A 1 167 ? -23.365 5.062 34.514 1.00 68.38 167 LEU A CA 1
ATOM 1220 C C . LEU A 1 167 ? -23.946 5.752 33.258 1.00 68.38 167 LEU A C 1
ATOM 1222 O O . LEU A 1 167 ? -24.143 6.960 33.236 1.00 68.38 167 LEU A O 1
ATOM 1226 N N . GLY A 1 168 ? -24.215 4.977 32.201 1.00 64.94 168 GLY A N 1
ATOM 1227 C CA . GLY A 1 168 ? -24.789 5.477 30.944 1.00 64.94 168 GLY A CA 1
ATOM 1228 C C . GLY A 1 168 ? -23.768 5.990 29.932 1.00 64.94 168 GLY A C 1
ATOM 1229 O O . GLY A 1 168 ? -24.135 6.260 28.789 1.00 64.94 168 GLY A O 1
ATOM 1230 N N . GLU A 1 169 ? -22.491 6.057 30.304 1.00 71.06 169 GLU A N 1
ATOM 1231 C CA . GLU A 1 169 ? -21.396 6.334 29.380 1.00 71.06 169 GLU A CA 1
ATOM 1232 C C . GLU A 1 169 ? -20.846 5.031 28.808 1.00 71.06 169 GLU A C 1
ATOM 1234 O O . GLU A 1 169 ? -20.595 4.073 29.541 1.00 71.06 169 GLU A O 1
ATOM 1239 N N . PHE A 1 170 ? -20.670 4.988 27.488 1.00 74.31 170 PHE A N 1
ATOM 1240 C CA . PHE A 1 170 ? -20.117 3.836 26.790 1.00 74.31 170 PHE A CA 1
ATOM 1241 C C . PHE A 1 170 ? -18.690 4.172 26.368 1.00 74.31 170 PHE A C 1
ATOM 1243 O O . PHE A 1 170 ? -18.457 5.044 25.529 1.00 74.31 170 PHE A O 1
ATOM 1250 N N . THR A 1 171 ? -17.731 3.462 26.946 1.00 76.12 171 THR A N 1
ATOM 1251 C CA . THR A 1 171 ? -16.304 3.649 26.699 1.00 76.12 171 THR A CA 1
ATOM 1252 C C . THR A 1 171 ? -15.772 2.465 25.918 1.00 76.12 171 THR A C 1
ATOM 1254 O O . THR A 1 171 ? -15.894 1.315 26.351 1.00 76.12 171 THR A O 1
ATOM 1257 N N . PHE A 1 172 ? -15.168 2.742 24.767 1.00 76.00 172 PHE A N 1
ATOM 1258 C CA . PHE A 1 172 ? -14.541 1.727 23.939 1.00 76.00 172 PHE A CA 1
ATOM 1259 C C . PHE A 1 172 ? -13.039 1.635 24.224 1.00 76.00 172 PHE A C 1
ATOM 1261 O O . PHE A 1 172 ? -12.304 2.618 24.129 1.00 76.00 172 PHE A O 1
ATOM 1268 N N . THR A 1 173 ? -12.587 0.428 24.558 1.00 76.00 173 THR A N 1
ATOM 1269 C CA . THR A 1 173 ? -11.180 0.089 24.780 1.00 76.00 173 THR A CA 1
ATOM 1270 C C . THR A 1 173 ? -10.695 -0.778 23.621 1.00 76.00 173 THR A C 1
ATOM 1272 O O . THR A 1 173 ? -11.146 -1.917 23.497 1.00 76.00 173 THR A O 1
ATOM 1275 N N . PRO A 1 174 ? -9.800 -0.286 22.755 1.00 68.12 174 PRO A N 1
ATOM 1276 C CA . PRO A 1 174 ? -9.365 -1.039 21.586 1.00 68.12 174 PRO A CA 1
ATOM 1277 C C . PRO A 1 174 ? -8.510 -2.263 21.957 1.00 68.12 174 PRO A C 1
ATOM 1279 O O . PRO A 1 174 ? -7.714 -2.214 22.893 1.00 68.12 174 PRO A O 1
ATOM 1282 N N . ALA A 1 175 ? -8.617 -3.351 21.184 1.00 62.22 175 ALA A N 1
ATOM 1283 C CA . ALA A 1 175 ? -7.823 -4.579 21.370 1.00 62.22 175 ALA A CA 1
ATOM 1284 C C . ALA A 1 175 ? -6.350 -4.453 20.909 1.00 62.22 175 ALA A C 1
ATOM 1286 O O . ALA A 1 175 ? -5.593 -5.422 20.971 1.00 62.22 175 ALA A O 1
ATOM 1287 N N . GLY A 1 176 ? -5.925 -3.277 20.437 1.00 63.69 176 GLY A N 1
ATOM 1288 C CA . GLY A 1 176 ? -4.579 -3.030 19.923 1.00 63.69 176 GLY A CA 1
ATOM 1289 C C . GLY A 1 176 ? -4.441 -1.644 19.295 1.00 63.69 176 GLY A C 1
ATOM 1290 O O . GLY A 1 176 ? -5.218 -0.738 19.592 1.00 63.69 176 GLY A O 1
ATOM 1291 N N . ALA A 1 177 ? -3.461 -1.474 18.402 1.00 54.12 177 ALA A N 1
ATOM 1292 C CA . ALA A 1 177 ? -3.302 -0.261 17.599 1.00 54.12 177 ALA A CA 1
ATOM 1293 C C . ALA A 1 177 ? -4.414 -0.169 16.537 1.00 54.12 177 ALA A C 1
ATOM 1295 O O . ALA A 1 177 ? -4.194 -0.406 15.353 1.00 54.12 177 ALA A O 1
ATOM 1296 N N . THR A 1 178 ? -5.640 0.120 16.966 1.00 53.16 178 THR A N 1
ATOM 1297 C CA . THR A 1 178 ? -6.765 0.367 16.063 1.00 53.16 178 THR A CA 1
ATOM 1298 C C . THR A 1 178 ? -6.572 1.691 15.329 1.00 53.16 178 THR A C 1
ATOM 1300 O O . THR A 1 178 ? -6.017 2.640 15.889 1.00 53.16 178 THR A O 1
ATOM 1303 N N . TYR A 1 179 ? -7.113 1.795 14.113 1.00 55.56 179 TYR A N 1
ATOM 1304 C CA . TYR A 1 179 ? -7.116 3.024 13.304 1.00 55.56 179 TYR A CA 1
ATOM 1305 C C . TYR A 1 179 ? -7.705 4.256 14.017 1.00 55.56 179 TYR A C 1
ATOM 1307 O O . TYR A 1 179 ? -7.446 5.381 13.593 1.00 55.56 179 TYR A O 1
ATOM 1315 N N . LEU A 1 180 ? -8.454 4.045 15.104 1.00 55.47 180 LEU A N 1
ATOM 1316 C CA . LEU A 1 180 ? -9.088 5.077 15.925 1.00 55.47 180 LEU A CA 1
ATOM 1317 C C . LEU A 1 180 ? -8.097 5.892 16.780 1.00 55.47 180 LEU A C 1
ATOM 1319 O O . LEU A 1 180 ? -8.427 7.007 17.160 1.00 55.47 180 LEU A O 1
ATOM 1323 N N . GLY A 1 181 ? -6.873 5.402 17.027 1.00 53.59 181 GLY A N 1
ATOM 1324 C CA . GLY A 1 181 ? -5.769 6.172 17.633 1.00 53.59 181 GLY A CA 1
ATOM 1325 C C . GLY A 1 181 ? -5.918 6.569 19.113 1.00 53.59 181 GLY A C 1
ATOM 1326 O O . GLY A 1 181 ? -4.902 6.733 19.781 1.00 53.59 181 GLY A O 1
ATOM 1327 N N . GLU A 1 182 ? -7.141 6.668 19.632 1.00 59.47 182 GLU A N 1
ATOM 1328 C CA . GLU A 1 182 ? -7.498 7.064 20.999 1.00 59.47 182 GLU A CA 1
ATOM 1329 C C . GLU A 1 182 ? -8.759 6.300 21.465 1.00 59.47 182 GLU A C 1
ATOM 1331 O O . GLU A 1 182 ? -9.500 5.772 20.628 1.00 59.47 182 GLU A O 1
ATOM 1336 N N . PRO A 1 183 ? -9.017 6.186 22.785 1.00 60.25 183 PRO A N 1
ATOM 1337 C CA . PRO A 1 183 ? -10.276 5.640 23.285 1.00 60.25 183 PRO A CA 1
ATOM 1338 C C . PRO A 1 183 ? -11.460 6.480 22.790 1.00 60.25 183 PRO A C 1
ATOM 1340 O O . PRO A 1 183 ? -11.564 7.670 23.083 1.00 60.25 183 PRO A O 1
ATOM 1343 N N . VAL A 1 184 ? -12.357 5.840 22.041 1.00 69.38 184 VAL A N 1
ATOM 1344 C CA . VAL A 1 184 ? -13.569 6.464 21.499 1.00 69.38 184 VAL A CA 1
ATOM 1345 C C . VAL A 1 184 ? -14.650 6.467 22.573 1.00 69.38 184 VAL A C 1
ATOM 1347 O O . VAL A 1 184 ? -14.895 5.450 23.231 1.00 69.38 184 VAL A O 1
ATOM 1350 N N . THR A 1 185 ? -15.313 7.610 22.743 1.00 69.38 185 THR A N 1
ATOM 1351 C CA . THR A 1 185 ? -16.449 7.726 23.666 1.00 69.38 185 THR A CA 1
ATOM 1352 C C . THR A 1 185 ? -17.749 7.696 22.879 1.00 69.38 185 THR A C 1
ATOM 1354 O O . THR A 1 185 ? -17.950 8.444 21.921 1.00 69.38 185 THR A O 1
ATOM 1357 N N . CYS A 1 186 ? -18.647 6.804 23.280 1.00 70.44 186 CYS A N 1
ATOM 1358 C CA . CYS A 1 186 ? -19.967 6.666 22.697 1.00 70.44 186 CYS A CA 1
ATOM 1359 C C . CYS A 1 186 ? -21.002 7.219 23.678 1.00 70.44 186 CYS A C 1
ATOM 1361 O O . CYS A 1 186 ? -21.030 6.855 24.856 1.00 70.44 186 CYS A O 1
ATOM 1363 N N . LYS A 1 187 ? -21.866 8.112 23.196 1.00 72.88 187 LYS A N 1
ATOM 1364 C CA . LYS A 1 187 ? -22.983 8.648 23.980 1.00 72.88 187 LYS A CA 1
ATOM 1365 C C . LYS A 1 187 ? -24.271 7.963 23.577 1.00 72.88 187 LYS A C 1
ATOM 1367 O O . LYS A 1 187 ? -24.531 7.812 22.388 1.00 72.88 187 LYS A O 1
ATOM 1372 N N . VAL A 1 188 ? -25.087 7.602 24.560 1.00 68.69 188 VAL A N 1
ATOM 1373 C CA . VAL A 1 188 ? -26.435 7.087 24.315 1.00 68.69 188 VAL A CA 1
ATOM 1374 C C . VAL A 1 188 ? -27.445 8.195 24.532 1.00 68.69 188 VAL A C 1
ATOM 1376 O O . VAL A 1 188 ? -27.394 8.922 25.522 1.00 68.69 188 VAL A O 1
ATOM 1379 N N . SER A 1 189 ? -28.365 8.321 23.588 1.00 69.56 189 SER A N 1
ATOM 1380 C CA . SER A 1 189 ? -29.502 9.227 23.660 1.00 69.56 189 SER A CA 1
ATOM 1381 C C . SER A 1 189 ? -30.791 8.455 23.432 1.00 69.56 189 SER A C 1
ATOM 1383 O O . SER A 1 189 ? -30.865 7.597 22.555 1.00 69.56 189 SER A O 1
ATOM 1385 N N . GLU A 1 190 ? -31.822 8.772 24.210 1.00 64.25 190 GLU A N 1
ATOM 1386 C CA . GLU A 1 190 ? -33.167 8.271 23.955 1.00 64.25 190 GLU A CA 1
ATOM 1387 C C . GLU A 1 190 ? -33.883 9.213 22.984 1.00 64.25 190 GLU A C 1
ATOM 1389 O O . GLU A 1 190 ? -34.028 10.410 23.239 1.00 64.25 190 GLU A O 1
ATOM 1394 N N . TYR A 1 191 ? -34.370 8.665 21.877 1.00 59.44 191 TYR A N 1
ATOM 1395 C CA . TYR A 1 191 ? -35.220 9.369 20.932 1.00 59.44 191 TYR A CA 1
ATOM 1396 C C . TYR A 1 191 ? -36.460 8.524 20.654 1.00 59.44 191 TYR A C 1
ATOM 1398 O O . TYR A 1 191 ? -36.362 7.396 20.190 1.00 59.44 191 TYR A O 1
ATOM 1406 N N . ARG A 1 192 ? -37.656 9.052 20.944 1.00 62.69 192 ARG A N 1
ATOM 1407 C CA . ARG A 1 192 ? -38.949 8.380 20.674 1.00 62.69 192 ARG A CA 1
ATOM 1408 C C . ARG A 1 192 ? -39.062 6.943 21.225 1.00 62.69 192 ARG A C 1
ATOM 1410 O O . ARG A 1 192 ? -39.646 6.087 20.566 1.00 62.69 192 ARG A O 1
ATOM 1417 N N . LYS A 1 193 ? -38.570 6.689 22.444 1.00 63.94 193 LYS A N 1
ATOM 1418 C CA . LYS A 1 193 ? -38.542 5.352 23.084 1.00 63.94 193 LYS A CA 1
ATOM 1419 C C . LYS A 1 193 ? -37.652 4.322 22.375 1.00 63.94 193 LYS A C 1
ATOM 1421 O O . LYS A 1 193 ? -37.767 3.128 22.633 1.00 63.94 193 LYS A O 1
ATOM 1426 N N . THR A 1 194 ? -36.777 4.784 21.491 1.00 55.12 194 THR A N 1
ATOM 1427 C CA . THR A 1 194 ? -35.678 4.014 20.909 1.00 55.12 194 THR A CA 1
ATOM 1428 C C . THR A 1 194 ? -34.364 4.642 21.350 1.00 55.12 194 THR A C 1
ATOM 1430 O O . THR A 1 194 ? -34.279 5.861 21.503 1.00 55.12 194 THR A O 1
ATOM 1433 N N . PHE A 1 195 ? -33.351 3.821 21.600 1.00 62.78 195 PHE A N 1
ATOM 1434 C CA . PHE A 1 195 ? -32.035 4.312 21.989 1.00 62.78 195 PHE A CA 1
ATOM 1435 C C . PHE A 1 195 ? -31.144 4.397 20.759 1.00 62.78 195 PHE A C 1
ATOM 1437 O O . PHE A 1 195 ? -31.060 3.454 19.978 1.00 62.78 195 PHE A O 1
ATOM 1444 N N . GLU A 1 196 ? -30.475 5.530 20.602 1.00 67.12 196 GLU A N 1
ATOM 1445 C CA . GLU A 1 196 ? -29.438 5.726 19.599 1.00 67.12 196 GLU A CA 1
ATOM 1446 C C . GLU A 1 196 ? -28.110 5.908 20.319 1.00 67.12 196 GLU A C 1
ATOM 1448 O O . GLU A 1 196 ? -27.985 6.747 21.218 1.00 67.12 196 GLU A O 1
ATOM 1453 N N . VAL A 1 197 ? -27.115 5.118 19.927 1.00 68.56 197 VAL A N 1
ATOM 1454 C CA . VAL A 1 197 ? -25.735 5.325 20.356 1.00 68.56 197 VAL A CA 1
ATOM 1455 C C . VAL A 1 197 ? -25.037 6.182 19.304 1.00 68.56 197 VAL A C 1
ATOM 1457 O O . VAL A 1 197 ? -25.294 6.016 18.118 1.00 68.56 197 VAL A O 1
ATOM 1460 N N . ASN A 1 198 ? -24.166 7.102 19.702 1.00 72.25 198 ASN A N 1
ATOM 1461 C CA . ASN A 1 198 ? -23.368 7.909 18.784 1.00 72.25 198 ASN A CA 1
ATOM 1462 C C . ASN A 1 198 ? -21.918 7.943 19.273 1.00 72.25 198 ASN A C 1
ATOM 1464 O O . ASN A 1 198 ? -21.635 8.490 20.343 1.00 72.25 198 ASN A O 1
ATOM 1468 N N . CYS A 1 199 ? -21.022 7.321 18.512 1.00 70.00 199 CYS A N 1
ATOM 1469 C CA . CYS A 1 199 ? -19.595 7.232 18.816 1.00 70.00 199 CYS A CA 1
ATOM 1470 C C . CYS A 1 199 ? -18.819 8.341 18.093 1.00 70.00 199 CYS A C 1
ATOM 1472 O O . CYS A 1 199 ? -18.950 8.485 16.878 1.00 70.00 199 CYS A O 1
ATOM 1474 N N . ARG A 1 200 ? -18.029 9.131 18.834 1.00 63.94 200 ARG A N 1
ATOM 1475 C CA . ARG A 1 200 ? -17.216 10.236 18.295 1.00 63.94 200 ARG A CA 1
ATOM 1476 C C . ARG A 1 200 ? -15.746 10.084 18.630 1.00 63.94 200 ARG A C 1
ATOM 1478 O O . ARG A 1 200 ? -15.451 9.788 19.811 1.00 63.94 200 ARG A O 1
#

Radius of gyration: 25.04 Å; chains: 1; bounding box: 56×35×72 Å

pLDDT: mean 77.19, std 13.21, range [47.38, 95.31]

Sequence (200 aa):
PDLVLALSASGVEVDQPNREGLTALQVAAGQGAPAVIAALVQRGAKVDQLSANDLSPLMLAVKMNNKANVEALLAAGASVNLSNKAGYTAIGYSRAGEVRQLLLAQHAELKGQAAHMAQSELQFCANAFADKLAYSDIARAVNNDTRPDIMRHQQSCLELGELTMLLGEFTFTPAGATYLGEPVTCKVSEYRKTFEVNCR

Organism: Klebsiella pneumoniae (NCBI:txid573)

Foldseek 3Di:
DVVLVVVPPPPDDQQDADPQQHGQLLVCLQPLNLVSNLSSLVVPHDQQDAGPVQDGSLLNNQLNVRPSSNVSSVVSVHDQCDAGPVRDGSLNSHDPDDSNVVSVVVVVVVLVVQLVVLQVLVQVQVLVQVVPDDLVLLVCLVVLPDDQPPNWDWDARPQFAIWIDGSQKIWGDGPDPGSNNDIWTWHWDDDPNGIGIHID

Secondary structure (DSSP, 8-state):
-HHHHHHTSTT--TT---TTS--HHHHHHHHT-HHHHHHHHHTT--TT---TTS--HHHHHHHTT-HHHHHHHHHTT--TT---TTS--GGGGPPTTHHHHHHHHHHHHHHHHHHHHHHHHHHHHHHHHHHHS-HHHHHHHHTT-S-TTS-EEEEEETTTEEEEEETTEEEEEESSS-TT-SPPEEEEEEETTEEEEEE-

InterPro domains:
  IPR002110 Ankyrin repeat [PF12796] (2-83)
  IPR002110 Ankyrin repeat [PS50088] (20-52)
  IPR002110 Ankyrin repeat [PS50088] (53-85)
  IPR002110 Ankyrin repeat [SM00248] (20-49)
  IPR002110 Ankyrin repeat [SM00248] (53-82)
  IPR036770 Ankyrin repeat-containing domain superfamily [G3DSA:1.25.40.20] (1-127)
  IPR036770 Ankyrin repeat-containing domain superfamily [SSF48403] (2-106)